Protein AF-A0A1Y1CM09-F1 (afdb_monomer)

Radius of gyration: 28.85 Å; Cα contacts (8 Å, |Δi|>4): 229; chains: 1; bounding box: 70×33×84 Å

Sequence (251 aa):
MTPLKYLYKRKSESIVLWILTIISVFLIFKSSDDPLLPLFEGGIFESIFYQFSYGNIIIQTITLGFLVSLIFYLIVVYIPAKRKEKDVNPYVKIQCESIIFTSYAIIDDIISKSDSGYDFKNLTNEQFKEICENVNPIEHISKFHNDIGKYFDHHLGYKIYNRWIRIEEEMNNLLKLLPHIDTGILKKIYNLKNCTFRILAKDLSQVEKFQNDNLNTWSEHLYEVYTLTKDLRDYSSLYFKTDLKNDPWNK

Foldseek 3Di:
DDLVVVVVVVVVVVVVLVVLLVVLVLLLQLLDPDDDDPVQPPDPSCVSSHHDPDDSVVSNVVSVVSVVVVVCCCVVPVVVLVVLLVVCVVVVLVLLLLLLVLLLVLLVVLQVQQPLPDALQDDDLVNLLSSQQRHFQQVAWDWDDPDVVDIDIGTSLLVSLVSVVVSLVSLVVVVVCVVNDDPQLVVLSVCLN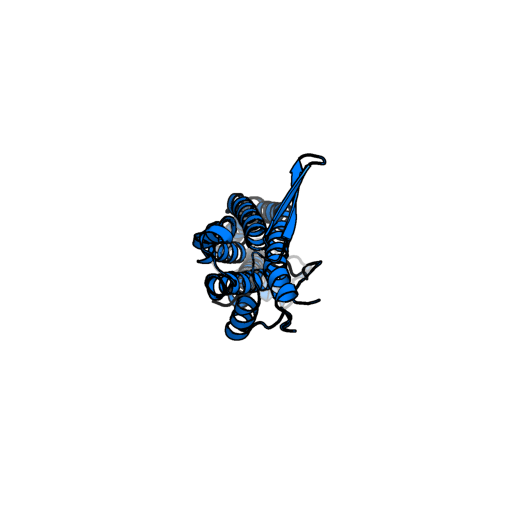PQPCVVCSVVSNVVVVVPDRTRNVCSVRSVSNSVSSVSSQVSSCVVVVHHNPPDSNPD

Mean predicted aligned error: 6.96 Å

Structure (mmCIF, N/CA/C/O backbone):
data_AF-A0A1Y1CM09-F1
#
_entry.id   AF-A0A1Y1CM09-F1
#
loop_
_atom_site.group_PDB
_atom_site.id
_atom_site.type_symbol
_atom_site.label_atom_id
_atom_site.label_alt_id
_atom_site.label_comp_id
_atom_site.label_asym_id
_atom_site.label_entity_id
_atom_site.label_seq_id
_atom_site.pdbx_PDB_ins_code
_atom_site.Cartn_x
_atom_site.Cartn_y
_atom_site.Cartn_z
_atom_site.occupancy
_atom_site.B_iso_or_equiv
_atom_site.auth_seq_id
_atom_site.auth_comp_id
_atom_site.auth_asym_id
_atom_site.auth_atom_id
_atom_site.pdbx_PDB_model_num
ATOM 1 N N . MET A 1 1 ? -6.794 -6.136 -14.309 1.00 47.22 1 MET A N 1
ATOM 2 C CA . MET A 1 1 ? -5.419 -6.302 -14.842 1.00 47.22 1 MET A CA 1
ATOM 3 C C . MET A 1 1 ? -4.539 -6.773 -13.693 1.00 47.22 1 MET A C 1
ATOM 5 O O . MET A 1 1 ? -4.515 -6.093 -12.678 1.00 47.22 1 MET A O 1
ATOM 9 N N . THR A 1 2 ? -3.940 -7.963 -13.786 1.00 45.78 2 THR A N 1
ATOM 10 C CA . THR A 1 2 ? -3.218 -8.596 -12.666 1.00 45.78 2 THR A CA 1
ATOM 11 C C . THR A 1 2 ? -1.844 -7.945 -12.425 1.00 45.78 2 THR A C 1
ATOM 13 O O . THR A 1 2 ? -1.228 -7.494 -13.395 1.00 45.78 2 THR A O 1
ATOM 16 N N . PRO A 1 3 ? -1.330 -7.923 -11.178 1.00 51.44 3 PRO A N 1
ATOM 17 C CA . PRO A 1 3 ? -0.032 -7.323 -10.824 1.00 51.44 3 PRO A CA 1
ATOM 18 C C . PRO A 1 3 ? 1.131 -7.815 -11.700 1.00 51.44 3 PRO A C 1
ATOM 20 O O . PRO A 1 3 ? 1.972 -7.034 -12.143 1.00 51.44 3 PRO A O 1
ATOM 23 N N . LEU A 1 4 ? 1.118 -9.108 -12.045 1.00 54.94 4 LEU A N 1
ATOM 24 C CA . LEU A 1 4 ? 2.112 -9.726 -12.924 1.00 54.94 4 LEU A CA 1
ATOM 25 C C . LEU A 1 4 ? 2.147 -9.125 -14.335 1.00 54.94 4 LEU A C 1
ATOM 27 O O . LEU A 1 4 ? 3.232 -8.965 -14.893 1.00 54.94 4 LEU A O 1
ATOM 31 N N . LYS A 1 5 ? 0.996 -8.759 -14.920 1.00 54.09 5 LYS A N 1
ATOM 32 C CA . LYS A 1 5 ? 0.954 -8.192 -16.281 1.00 54.09 5 LYS A CA 1
ATOM 33 C C . LYS A 1 5 ? 1.662 -6.838 -16.353 1.00 54.09 5 LYS A C 1
ATOM 35 O O . LYS A 1 5 ? 2.294 -6.541 -17.364 1.00 54.09 5 LYS A O 1
ATOM 40 N N . TYR A 1 6 ? 1.589 -6.038 -15.289 1.00 55.03 6 TYR A N 1
ATOM 41 C CA . TYR A 1 6 ? 2.260 -4.739 -15.231 1.00 55.03 6 TYR A CA 1
ATOM 42 C C . TYR A 1 6 ? 3.785 -4.893 -15.137 1.00 55.03 6 TYR A C 1
ATOM 44 O O . TYR A 1 6 ? 4.524 -4.288 -15.915 1.00 55.03 6 TYR A O 1
ATOM 52 N N . LEU A 1 7 ? 4.263 -5.784 -14.263 1.00 54.50 7 LEU A N 1
ATOM 53 C CA . LEU A 1 7 ? 5.696 -6.065 -14.128 1.00 54.50 7 LEU A CA 1
ATOM 54 C C . LEU A 1 7 ? 6.300 -6.699 -15.388 1.00 54.50 7 LEU A C 1
ATOM 56 O O . LEU A 1 7 ? 7.442 -6.399 -15.740 1.00 54.50 7 LEU A O 1
ATOM 60 N N . TYR A 1 8 ? 5.539 -7.544 -16.085 1.00 55.66 8 TYR A N 1
ATOM 61 C CA . TYR A 1 8 ? 5.973 -8.161 -17.337 1.00 55.66 8 TYR A CA 1
ATOM 62 C C . TYR A 1 8 ? 6.157 -7.123 -18.455 1.00 55.66 8 TYR A C 1
ATOM 64 O O . TYR A 1 8 ? 7.191 -7.122 -19.122 1.00 55.66 8 TYR A O 1
ATOM 72 N N . LYS A 1 9 ? 5.217 -6.175 -18.588 1.00 59.47 9 LYS A N 1
ATOM 73 C CA . LYS A 1 9 ? 5.296 -5.087 -19.576 1.00 59.47 9 LYS A CA 1
ATOM 74 C C . LYS A 1 9 ? 6.555 -4.222 -19.398 1.00 59.47 9 LYS A C 1
ATOM 76 O O . LYS A 1 9 ? 7.234 -3.906 -20.373 1.00 59.47 9 LYS A O 1
ATOM 81 N N . ARG A 1 10 ? 6.936 -3.920 -18.151 1.00 64.50 10 ARG A N 1
ATOM 82 C CA . ARG A 1 10 ? 8.160 -3.151 -17.849 1.00 64.50 10 ARG A CA 1
ATOM 83 C C . ARG A 1 10 ? 9.438 -3.894 -18.265 1.00 64.50 10 ARG A C 1
ATOM 85 O O . ARG A 1 10 ? 10.390 -3.269 -18.722 1.00 64.50 10 ARG A O 1
ATOM 92 N N . LYS A 1 11 ? 9.471 -5.228 -18.134 1.00 68.69 11 LYS A N 1
ATOM 93 C CA . LYS A 1 11 ? 10.622 -6.043 -18.568 1.00 68.69 11 LYS A CA 1
ATOM 94 C C . LYS A 1 11 ? 10.750 -6.107 -20.092 1.00 68.69 11 LYS A C 1
ATOM 96 O O . LYS A 1 11 ? 11.872 -6.049 -20.589 1.00 68.69 11 LYS A O 1
ATOM 101 N N . SER A 1 12 ? 9.640 -6.189 -20.831 1.00 75.69 12 SER A N 1
ATOM 102 C CA . SER A 1 12 ? 9.687 -6.254 -22.300 1.00 75.69 12 SER A CA 1
ATOM 103 C C . SER A 1 12 ? 10.245 -4.981 -22.941 1.00 75.69 12 SER A C 1
ATOM 105 O O . SER A 1 12 ? 11.012 -5.074 -23.893 1.00 75.69 12 SER A O 1
ATOM 107 N N . GLU A 1 13 ? 9.941 -3.800 -22.395 1.00 82.12 13 GLU A N 1
ATOM 108 C CA . GLU A 1 13 ? 10.419 -2.518 -22.943 1.00 82.12 13 GLU A CA 1
ATOM 109 C C . GLU A 1 13 ? 11.948 -2.389 -22.858 1.00 82.12 13 GLU A C 1
ATOM 111 O O . GLU A 1 13 ? 12.600 -1.977 -23.816 1.00 82.12 13 GLU A O 1
ATOM 116 N N . SER A 1 14 ? 12.546 -2.820 -21.742 1.00 81.12 14 SER A N 1
ATOM 117 C CA . SER A 1 14 ? 14.008 -2.829 -21.597 1.00 81.12 14 SER A CA 1
ATOM 118 C C . SER A 1 14 ? 14.684 -3.795 -22.573 1.00 81.12 14 SER A C 1
ATOM 120 O O . SER A 1 14 ? 15.734 -3.468 -23.116 1.00 81.12 14 SER A O 1
ATOM 122 N N . ILE A 1 15 ? 14.086 -4.965 -22.827 1.00 87.44 15 ILE A N 1
ATOM 123 C CA . ILE A 1 15 ? 14.627 -5.950 -23.779 1.00 87.44 15 ILE A CA 1
ATOM 124 C C . ILE A 1 15 ? 14.656 -5.368 -25.195 1.00 87.44 15 ILE A C 1
ATOM 126 O O . ILE A 1 15 ? 15.674 -5.473 -25.875 1.00 87.44 15 ILE A O 1
ATOM 130 N N . VAL A 1 16 ? 13.575 -4.706 -25.620 1.00 89.75 16 VAL A N 1
ATOM 131 C CA . VAL A 1 16 ? 13.504 -4.060 -26.940 1.00 89.75 16 VAL A CA 1
ATOM 132 C C . VAL A 1 16 ? 14.597 -2.999 -27.094 1.00 89.75 16 VAL A C 1
ATOM 134 O O . VAL A 1 16 ? 15.287 -2.988 -28.110 1.00 89.75 16 VAL A O 1
ATOM 137 N N . LEU A 1 17 ? 14.815 -2.157 -26.077 1.00 89.38 17 LEU A N 1
ATOM 138 C CA . LEU A 1 17 ? 15.880 -1.146 -26.106 1.00 89.38 17 LEU A CA 1
ATOM 139 C C . LEU A 1 17 ? 17.275 -1.771 -26.237 1.00 89.38 17 LEU A C 1
ATOM 141 O O . LEU A 1 17 ? 18.088 -1.285 -27.024 1.00 89.38 17 LEU A O 1
ATOM 145 N N . TRP A 1 18 ? 17.552 -2.863 -25.520 1.00 90.75 18 TRP A N 1
ATOM 146 C CA . TRP A 1 18 ? 18.830 -3.572 -25.633 1.00 90.75 18 TRP A CA 1
ATOM 147 C C . TRP A 1 18 ? 19.035 -4.188 -27.015 1.00 90.75 18 TRP A C 1
ATOM 149 O O . TRP A 1 18 ? 20.114 -4.042 -27.586 1.00 90.75 18 TRP A O 1
ATOM 159 N N . ILE A 1 19 ? 18.001 -4.811 -27.584 1.00 93.69 19 ILE A N 1
ATOM 160 C CA . ILE A 1 19 ? 18.052 -5.368 -28.941 1.00 93.69 19 ILE A CA 1
ATOM 161 C C . ILE A 1 19 ? 18.344 -4.261 -29.960 1.00 93.69 19 ILE A C 1
ATOM 163 O O . ILE A 1 19 ? 19.267 -4.397 -30.759 1.00 93.69 19 ILE A O 1
ATOM 167 N N . LEU A 1 20 ? 17.621 -3.139 -29.897 1.00 93.31 20 LEU A N 1
ATOM 168 C CA . LEU A 1 20 ? 17.847 -1.995 -30.787 1.00 93.31 20 LEU A CA 1
ATOM 169 C C . LEU A 1 20 ? 19.250 -1.402 -30.63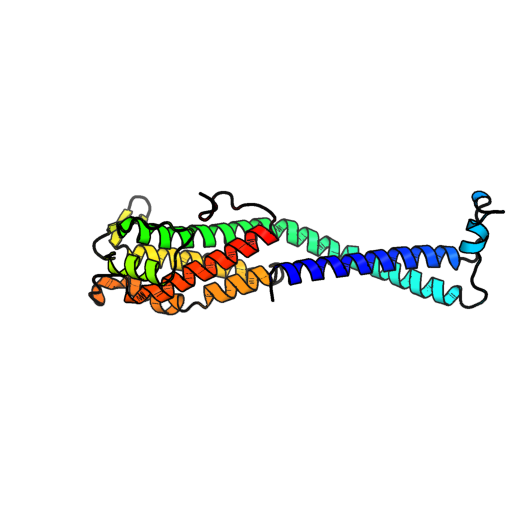1 1.00 93.31 20 LEU A C 1
ATOM 171 O O . LEU A 1 20 ? 19.860 -1.002 -31.621 1.00 93.31 20 LEU A O 1
ATOM 175 N N . THR A 1 21 ? 19.786 -1.384 -29.410 1.00 93.44 21 THR A N 1
ATOM 176 C CA . THR A 1 21 ? 21.152 -0.918 -29.138 1.00 93.44 21 THR A CA 1
ATOM 177 C C . THR A 1 21 ? 22.183 -1.833 -29.788 1.00 93.44 21 THR A C 1
ATOM 179 O O . THR A 1 21 ? 23.064 -1.344 -30.488 1.00 93.44 21 THR A O 1
ATOM 182 N N . ILE A 1 22 ? 22.046 -3.152 -29.620 1.00 94.75 22 ILE A N 1
ATOM 183 C CA . ILE A 1 22 ? 22.950 -4.139 -30.230 1.00 94.75 22 ILE A CA 1
ATOM 184 C C 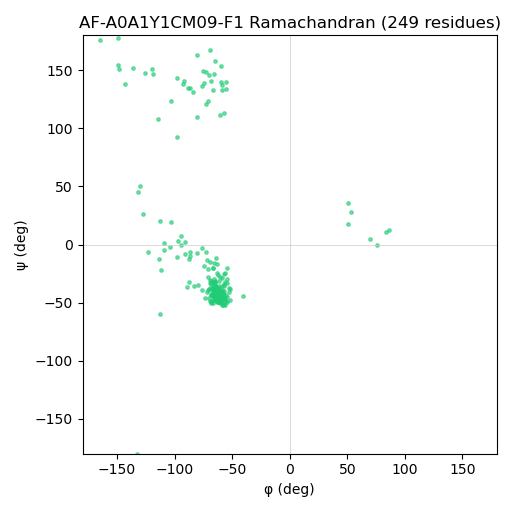. ILE A 1 22 ? 22.896 -4.039 -31.756 1.00 94.75 22 ILE A C 1
ATOM 186 O O . ILE A 1 22 ? 23.941 -3.982 -32.400 1.00 94.75 22 ILE A O 1
ATOM 190 N N . ILE A 1 23 ? 21.690 -3.952 -32.328 1.00 94.62 23 ILE A N 1
ATOM 191 C CA . ILE A 1 23 ? 21.495 -3.758 -33.770 1.00 94.62 23 ILE A CA 1
ATOM 192 C C . ILE A 1 23 ? 22.162 -2.460 -34.234 1.00 94.62 23 ILE A C 1
ATOM 194 O O . ILE A 1 23 ? 22.863 -2.471 -35.238 1.00 94.62 23 ILE A O 1
ATOM 198 N N . SER A 1 24 ? 21.990 -1.355 -33.506 1.00 92.94 24 SER A N 1
ATOM 199 C CA . SER A 1 24 ? 22.574 -0.063 -33.887 1.00 92.94 24 SER A CA 1
ATOM 200 C C . SER A 1 24 ? 24.099 -0.098 -33.860 1.00 92.94 24 SER A C 1
ATOM 202 O O . SER A 1 24 ? 24.727 0.348 -34.812 1.00 92.94 24 SER A O 1
ATOM 204 N N . VAL A 1 25 ? 24.698 -0.678 -32.816 1.00 92.62 25 VAL A N 1
ATOM 205 C CA . VAL A 1 25 ? 26.155 -0.849 -32.724 1.00 92.62 25 VAL A CA 1
ATOM 206 C C . VAL A 1 25 ? 26.667 -1.715 -33.874 1.00 92.62 25 VAL A C 1
ATOM 208 O O . VAL A 1 25 ? 27.623 -1.337 -34.545 1.00 92.62 25 VAL A O 1
ATOM 211 N N . PHE A 1 26 ? 26.007 -2.842 -34.150 1.00 91.12 26 PHE A N 1
ATOM 212 C CA . PHE A 1 26 ? 26.363 -3.714 -35.268 1.00 91.12 26 PHE A CA 1
ATOM 213 C C . PHE A 1 26 ? 26.281 -2.989 -36.619 1.00 91.12 26 PHE A C 1
ATOM 215 O O . PHE A 1 26 ? 27.200 -3.086 -37.430 1.00 91.12 26 PHE A O 1
ATOM 222 N N . LEU A 1 27 ? 25.202 -2.238 -36.850 1.00 90.75 27 LEU A N 1
ATOM 223 C CA . LEU A 1 27 ? 25.003 -1.488 -38.084 1.00 90.75 27 LEU A CA 1
ATOM 224 C C . LEU A 1 27 ? 26.051 -0.389 -38.271 1.00 90.75 27 LEU A C 1
ATOM 226 O O . LEU A 1 27 ? 26.493 -0.221 -39.398 1.00 90.75 27 LEU A O 1
ATOM 230 N N . ILE A 1 28 ? 26.497 0.288 -37.205 1.00 89.25 28 ILE A N 1
ATOM 231 C CA . ILE A 1 28 ? 27.592 1.274 -37.280 1.00 89.25 28 ILE A CA 1
ATOM 232 C C . ILE A 1 28 ? 28.874 0.628 -37.799 1.00 89.25 28 ILE A C 1
ATOM 234 O O . ILE A 1 28 ? 29.507 1.182 -38.693 1.00 89.25 28 ILE A O 1
ATOM 238 N N . PHE A 1 29 ? 29.246 -0.542 -37.271 1.00 86.06 29 PHE A N 1
ATOM 239 C CA . PHE A 1 29 ? 30.436 -1.254 -37.742 1.00 86.06 29 PHE A CA 1
ATOM 240 C C . PHE A 1 29 ? 30.282 -1.725 -39.188 1.00 86.06 29 PHE A C 1
ATOM 242 O O . PHE A 1 29 ? 31.210 -1.591 -39.975 1.00 86.06 29 PHE A O 1
ATOM 249 N N . LYS A 1 30 ? 29.103 -2.239 -39.552 1.00 86.69 30 LYS A N 1
ATOM 250 C CA . LYS A 1 30 ? 28.828 -2.723 -40.910 1.00 86.69 30 LYS A CA 1
ATOM 251 C C . LYS A 1 30 ? 28.751 -1.598 -41.948 1.00 86.69 30 LYS A C 1
ATOM 253 O O . LYS A 1 30 ? 29.040 -1.836 -43.113 1.00 86.69 30 LYS A O 1
ATOM 258 N N . SER A 1 31 ? 28.326 -0.398 -41.558 1.00 88.19 31 SER A N 1
ATOM 259 C CA . SER A 1 31 ? 28.196 0.751 -42.457 1.00 88.19 31 SER A CA 1
ATOM 260 C C . SER A 1 31 ? 29.391 1.704 -42.414 1.00 88.19 31 SER A C 1
ATOM 262 O O . SER A 1 31 ? 29.300 2.764 -43.025 1.00 88.19 31 SER A O 1
ATOM 264 N N . SER A 1 32 ? 30.452 1.405 -41.653 1.00 83.94 32 SER A N 1
ATOM 265 C CA . SER A 1 32 ? 31.631 2.277 -41.600 1.00 83.94 32 SER A CA 1
ATOM 266 C C . SER A 1 32 ? 32.453 2.139 -42.876 1.00 83.94 32 SER A C 1
ATOM 268 O O . SER A 1 32 ? 32.664 1.022 -43.349 1.00 83.94 32 SER A O 1
ATOM 270 N N . ASP A 1 33 ? 32.958 3.263 -43.386 1.00 79.12 33 ASP A N 1
ATOM 271 C CA . ASP A 1 33 ? 33.866 3.312 -44.538 1.00 79.12 33 ASP A CA 1
ATOM 272 C C . ASP A 1 33 ? 35.311 2.893 -44.176 1.00 79.12 33 ASP A C 1
ATOM 274 O O 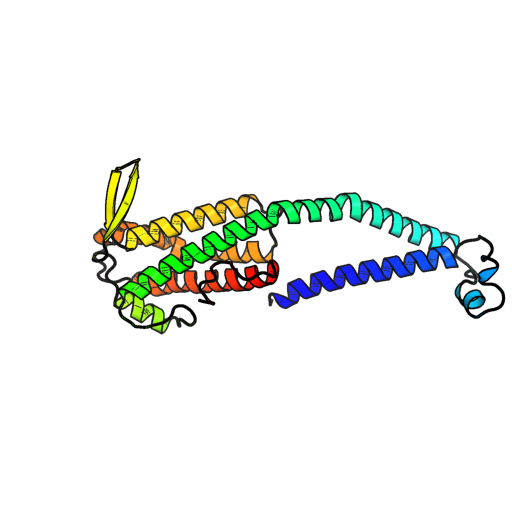. ASP A 1 33 ? 36.174 2.807 -45.051 1.00 79.12 33 ASP A O 1
ATOM 278 N N . ASP A 1 34 ? 35.579 2.611 -42.896 1.00 79.06 34 ASP A N 1
ATOM 279 C CA . ASP A 1 34 ? 36.894 2.191 -42.411 1.00 79.06 34 ASP A CA 1
ATOM 280 C C . ASP A 1 34 ? 37.275 0.784 -42.912 1.00 79.06 34 ASP A C 1
ATOM 282 O O . ASP A 1 34 ? 36.430 -0.121 -42.919 1.00 79.06 34 ASP A O 1
ATOM 286 N N . PRO A 1 35 ? 38.550 0.553 -43.288 1.00 74.62 35 PRO A N 1
ATOM 287 C CA . PRO A 1 35 ? 39.018 -0.776 -43.658 1.00 74.62 35 PRO A CA 1
ATOM 288 C C . PRO A 1 35 ? 38.845 -1.750 -42.486 1.00 74.62 35 PRO A C 1
ATOM 290 O O . PRO A 1 35 ? 39.099 -1.406 -41.327 1.00 74.62 35 PRO A O 1
ATOM 293 N N . LEU A 1 36 ? 38.421 -2.981 -42.795 1.00 72.06 36 LEU A N 1
ATOM 294 C CA . LEU A 1 36 ? 38.287 -4.044 -41.799 1.00 72.06 36 LEU A CA 1
ATOM 295 C C . LEU A 1 36 ? 39.624 -4.235 -41.074 1.00 72.06 36 LEU A C 1
ATOM 297 O O . LEU A 1 36 ? 40.691 -4.189 -41.686 1.00 72.06 36 LEU A O 1
ATOM 301 N N . LEU A 1 37 ? 39.578 -4.453 -39.756 1.00 76.38 37 LEU A N 1
ATOM 302 C CA . LEU A 1 37 ? 40.796 -4.795 -39.026 1.00 76.38 37 LEU A CA 1
ATOM 303 C C . LEU A 1 37 ? 41.376 -6.091 -39.628 1.00 76.38 37 LEU A C 1
ATOM 305 O O . LEU A 1 37 ? 40.604 -7.032 -39.823 1.00 76.38 37 LEU A O 1
ATOM 309 N N . PRO A 1 38 ? 42.705 -6.198 -39.832 1.00 76.38 38 PRO A N 1
ATOM 310 C CA . PRO A 1 38 ? 43.346 -7.362 -40.466 1.00 76.38 38 PRO A CA 1
ATOM 311 C C . PRO A 1 38 ? 43.017 -8.715 -39.810 1.00 76.38 38 PRO A C 1
ATOM 313 O O . PRO A 1 38 ? 43.145 -9.770 -40.416 1.00 76.38 38 PRO A O 1
ATOM 316 N N . LEU A 1 39 ? 42.563 -8.692 -38.553 1.00 73.81 39 LEU A N 1
ATOM 317 C CA . LEU A 1 39 ? 42.064 -9.848 -37.801 1.00 73.81 39 LEU A CA 1
ATOM 318 C C . LEU A 1 39 ? 40.767 -10.466 -38.359 1.00 73.81 39 LEU A C 1
ATOM 320 O O . LEU A 1 39 ? 40.427 -11.581 -37.966 1.00 73.81 39 LEU A O 1
ATOM 324 N N . PHE A 1 40 ? 40.036 -9.763 -39.226 1.00 73.50 40 PHE A N 1
ATOM 325 C CA . PHE A 1 40 ? 38.760 -10.212 -39.798 1.00 73.50 40 PHE A CA 1
ATOM 326 C C . PHE A 1 40 ? 38.840 -10.578 -41.286 1.00 73.50 40 PHE A C 1
ATOM 328 O O . PHE A 1 40 ? 37.822 -10.963 -41.861 1.00 73.50 40 PHE A O 1
ATOM 335 N N . GLU A 1 41 ? 40.021 -10.482 -41.899 1.00 73.69 41 GLU A N 1
ATOM 336 C CA . GLU A 1 41 ? 40.236 -10.811 -43.311 1.00 73.69 41 GLU A CA 1
ATOM 337 C C . GLU A 1 41 ? 40.268 -12.337 -43.536 1.00 73.69 41 GLU A C 1
ATOM 339 O O . GLU A 1 41 ? 40.884 -13.083 -42.772 1.00 73.69 41 GLU A O 1
ATOM 344 N N . GLY A 1 42 ? 39.602 -12.820 -44.593 1.00 72.94 42 GLY A N 1
ATOM 345 C CA . GLY A 1 42 ? 39.686 -14.206 -45.070 1.00 72.94 42 GLY A CA 1
ATOM 346 C C . GLY A 1 42 ? 38.742 -15.217 -44.405 1.00 72.94 42 GLY A C 1
ATOM 347 O O . GLY A 1 42 ? 38.917 -16.423 -44.589 1.00 72.94 42 GLY A O 1
ATOM 348 N N . GLY A 1 43 ? 37.742 -14.768 -43.635 1.00 78.56 43 GLY A N 1
ATOM 349 C CA . GLY A 1 43 ? 36.814 -15.642 -42.900 1.00 78.56 43 GLY A CA 1
ATOM 350 C C . GLY A 1 43 ? 35.330 -15.285 -43.050 1.00 78.56 43 GLY A C 1
ATOM 351 O O . GLY A 1 43 ? 34.959 -14.303 -43.682 1.00 78.56 43 GLY A O 1
ATOM 352 N N . ILE A 1 44 ? 34.448 -16.055 -42.395 1.00 74.88 44 ILE A N 1
ATOM 353 C CA . ILE A 1 44 ? 32.988 -15.800 -42.369 1.00 74.88 44 ILE A CA 1
ATOM 354 C C . ILE A 1 44 ? 32.618 -14.395 -41.858 1.00 74.88 44 ILE A C 1
ATOM 356 O O . ILE A 1 44 ? 31.559 -13.869 -42.195 1.00 74.88 44 ILE A O 1
ATOM 360 N N . PHE A 1 45 ? 33.496 -13.779 -41.063 1.00 73.88 45 PHE A N 1
ATOM 361 C CA . PHE A 1 45 ? 33.319 -12.427 -40.543 1.00 73.88 45 PHE A CA 1
ATOM 362 C C . PHE A 1 45 ? 33.435 -11.360 -41.633 1.00 73.88 45 PHE A C 1
ATOM 364 O O . PHE A 1 45 ? 32.681 -10.391 -41.591 1.00 73.88 45 PHE A O 1
ATOM 371 N N . GLU A 1 46 ? 34.275 -11.565 -42.647 1.00 76.69 46 GLU A N 1
ATOM 372 C CA . GLU A 1 46 ? 34.411 -10.648 -43.781 1.00 76.69 46 GLU A CA 1
ATOM 373 C C . GLU A 1 46 ? 33.070 -10.483 -44.512 1.00 76.69 46 GLU A C 1
ATOM 375 O O . GLU A 1 46 ? 32.610 -9.368 -44.743 1.00 76.69 46 GLU A O 1
ATOM 380 N N . SER A 1 47 ? 32.358 -11.590 -44.756 1.00 75.56 47 SER A N 1
ATOM 381 C CA . SER A 1 47 ? 31.031 -11.556 -45.385 1.00 75.56 47 SER A CA 1
ATOM 382 C C . SER A 1 47 ? 29.966 -10.871 -44.518 1.00 75.56 47 SER A C 1
ATOM 384 O O . SER A 1 47 ? 29.036 -10.268 -45.054 1.00 75.56 47 SER A O 1
ATOM 386 N N . ILE A 1 48 ? 30.064 -10.972 -43.189 1.00 76.75 48 ILE A N 1
ATOM 387 C CA . ILE A 1 48 ? 29.093 -10.377 -42.257 1.00 76.75 48 ILE A CA 1
ATOM 388 C C . ILE A 1 48 ? 29.309 -8.863 -42.141 1.00 76.75 48 ILE A C 1
ATOM 390 O O . ILE A 1 48 ? 28.327 -8.112 -42.106 1.00 76.75 48 ILE A O 1
ATOM 394 N N . PHE A 1 49 ? 30.566 -8.413 -42.126 1.00 76.56 49 PHE A N 1
ATOM 395 C CA . PHE A 1 49 ? 30.949 -7.007 -41.971 1.00 76.56 49 PHE A CA 1
ATOM 396 C C . PHE A 1 49 ? 31.175 -6.264 -43.288 1.00 76.56 49 PHE A C 1
ATOM 398 O O . PHE A 1 49 ? 31.413 -5.061 -43.260 1.00 76.56 49 PHE A O 1
ATOM 405 N N . TYR A 1 50 ? 31.023 -6.933 -44.433 1.00 77.50 50 TYR A N 1
ATOM 406 C CA . TYR A 1 50 ? 31.045 -6.260 -45.726 1.00 77.50 50 TYR A CA 1
ATOM 407 C C . TYR A 1 50 ? 29.999 -5.137 -45.775 1.00 77.50 50 TYR A C 1
ATOM 409 O O . TYR A 1 50 ? 28.841 -5.334 -45.369 1.00 77.50 50 TYR A O 1
ATOM 417 N N . GLN A 1 51 ? 30.420 -3.972 -46.265 1.00 79.00 51 GLN A N 1
ATOM 418 C CA . GLN A 1 51 ? 29.597 -2.769 -46.354 1.00 79.00 51 GLN A CA 1
ATOM 419 C C . GLN A 1 51 ? 28.358 -2.995 -47.222 1.00 79.00 51 GLN A C 1
ATOM 421 O O . GLN A 1 51 ? 28.342 -3.834 -48.128 1.00 79.00 51 GLN A O 1
ATOM 426 N N . PHE A 1 52 ? 27.293 -2.235 -46.966 1.00 81.62 52 PHE A N 1
ATOM 427 C CA . PHE A 1 52 ? 26.145 -2.266 -47.865 1.00 81.62 52 PHE A CA 1
ATOM 428 C C . PHE A 1 52 ? 26.506 -1.596 -49.191 1.00 81.62 52 PHE A C 1
ATOM 430 O O . PHE A 1 52 ? 27.232 -0.604 -49.224 1.00 81.62 52 PHE A O 1
ATOM 437 N N . SER A 1 53 ? 25.950 -2.105 -50.291 1.00 80.44 53 SER A N 1
ATOM 438 C CA . SER A 1 53 ? 26.187 -1.545 -51.627 1.00 80.44 53 SER A CA 1
ATOM 439 C C . SER A 1 53 ? 25.667 -0.109 -51.775 1.00 80.44 53 SER A C 1
ATOM 441 O O . SER A 1 53 ? 26.162 0.634 -52.615 1.00 80.44 53 SER A O 1
ATOM 443 N N . TYR A 1 54 ? 24.677 0.286 -50.963 1.00 80.88 54 TYR A N 1
ATOM 444 C CA . TYR A 1 54 ? 24.079 1.620 -50.958 1.00 80.88 54 TYR A CA 1
ATOM 445 C C . TYR A 1 54 ? 23.614 2.007 -49.547 1.00 80.88 54 TYR A C 1
ATOM 447 O O . TYR A 1 54 ? 23.194 1.153 -48.768 1.00 80.88 54 TYR A O 1
ATOM 455 N N . GLY A 1 55 ? 23.616 3.309 -49.241 1.00 83.06 55 GLY A N 1
ATOM 456 C CA . GLY A 1 55 ? 22.940 3.855 -48.056 1.00 83.06 55 GLY A CA 1
ATOM 457 C C . GLY A 1 55 ? 23.716 3.792 -46.735 1.00 83.06 55 GLY A C 1
ATOM 458 O O . GLY A 1 55 ? 23.124 4.091 -45.699 1.00 83.06 55 GLY A O 1
ATOM 459 N N . ASN A 1 56 ? 25.015 3.470 -46.753 1.00 87.81 56 ASN A N 1
ATOM 460 C CA . ASN A 1 56 ? 25.860 3.397 -45.550 1.00 87.81 56 ASN A CA 1
ATOM 461 C C . ASN A 1 56 ? 25.770 4.668 -44.689 1.00 87.81 56 ASN A C 1
ATOM 463 O O . ASN A 1 56 ? 25.465 4.574 -43.504 1.00 87.81 56 ASN A O 1
ATOM 467 N N . ILE A 1 57 ? 25.887 5.854 -45.302 1.00 89.69 57 ILE A N 1
ATOM 468 C CA . ILE A 1 57 ? 25.789 7.153 -44.608 1.00 89.69 57 ILE A CA 1
ATOM 469 C C . ILE A 1 57 ? 24.447 7.314 -43.877 1.00 89.69 57 ILE A C 1
ATOM 471 O O . ILE A 1 57 ? 24.403 7.802 -42.747 1.00 89.69 57 ILE A O 1
ATOM 475 N N . ILE A 1 58 ? 23.338 6.899 -44.501 1.00 91.12 58 ILE A N 1
ATOM 476 C CA . ILE A 1 58 ? 21.996 7.024 -43.913 1.00 91.12 58 ILE A CA 1
ATOM 477 C C . ILE A 1 58 ? 21.876 6.099 -42.698 1.00 91.12 58 ILE A C 1
ATOM 479 O O . ILE A 1 58 ? 21.452 6.537 -41.628 1.00 91.12 58 ILE A O 1
ATOM 483 N N . ILE A 1 59 ? 22.284 4.835 -42.850 1.00 90.44 59 ILE A N 1
ATOM 484 C CA . ILE A 1 59 ? 22.267 3.836 -41.774 1.00 90.44 59 ILE A CA 1
ATOM 485 C C . ILE A 1 59 ? 23.141 4.307 -40.606 1.00 90.44 59 ILE A C 1
ATOM 487 O O . ILE A 1 59 ? 22.685 4.324 -39.460 1.00 90.44 59 ILE A O 1
ATOM 491 N N . GLN A 1 60 ? 24.362 4.755 -40.892 1.00 89.38 60 GLN A N 1
ATOM 492 C CA . GLN A 1 60 ? 25.300 5.261 -39.895 1.00 89.38 60 GLN A CA 1
ATOM 493 C C . GLN A 1 60 ? 24.742 6.484 -39.154 1.00 89.38 60 GLN A C 1
ATOM 495 O O . GLN A 1 60 ? 24.794 6.548 -37.929 1.00 89.38 60 GLN A O 1
ATOM 500 N N . THR A 1 61 ? 24.141 7.434 -39.874 1.00 92.31 61 THR A N 1
ATOM 501 C CA . THR A 1 61 ? 23.554 8.641 -39.270 1.00 92.31 61 THR A CA 1
ATOM 502 C C . THR A 1 61 ? 22.390 8.298 -38.337 1.00 92.31 61 THR A C 1
ATOM 504 O O . THR A 1 61 ? 22.321 8.813 -37.221 1.00 92.31 61 THR A O 1
ATOM 507 N N . ILE A 1 62 ? 21.481 7.409 -38.757 1.00 94.44 62 ILE A N 1
ATOM 508 C CA . ILE A 1 62 ? 20.317 7.007 -37.948 1.00 94.44 62 ILE A CA 1
ATOM 509 C C . ILE A 1 62 ? 20.762 6.275 -36.680 1.00 94.44 62 ILE A C 1
ATOM 511 O O . ILE A 1 62 ? 20.294 6.582 -35.584 1.00 94.44 62 ILE A O 1
ATOM 515 N N . THR A 1 63 ? 21.666 5.310 -36.823 1.00 94.19 63 THR A N 1
ATOM 516 C CA . THR A 1 63 ? 22.169 4.495 -35.709 1.00 94.19 63 THR A CA 1
ATOM 517 C C . THR A 1 63 ? 22.967 5.332 -34.712 1.00 94.19 63 THR A C 1
ATOM 519 O O . THR A 1 63 ? 22.749 5.210 -33.505 1.00 94.19 63 THR A O 1
ATOM 522 N N . LEU A 1 64 ? 23.813 6.250 -35.190 1.00 93.25 64 LEU A N 1
ATOM 523 C CA . LEU A 1 64 ? 24.521 7.201 -34.336 1.00 93.25 64 LEU A CA 1
ATOM 524 C C . LEU A 1 64 ? 23.542 8.133 -33.610 1.00 93.25 64 LEU A C 1
ATOM 526 O O . LEU A 1 64 ? 23.652 8.313 -32.398 1.00 93.25 64 LEU A O 1
ATOM 530 N N . GLY A 1 65 ? 22.542 8.669 -34.317 1.00 95.62 65 GLY A N 1
ATOM 531 C CA . GLY A 1 65 ? 21.478 9.483 -33.726 1.00 95.62 65 GLY A CA 1
ATOM 532 C C . GLY A 1 65 ? 20.700 8.741 -32.634 1.00 95.62 65 GLY A C 1
ATOM 533 O O . GLY A 1 65 ? 20.444 9.300 -31.563 1.00 95.62 65 GLY A O 1
ATOM 534 N N . PHE A 1 66 ? 20.376 7.464 -32.861 1.00 95.38 66 PHE A N 1
ATOM 535 C CA . PHE A 1 66 ? 19.754 6.597 -31.858 1.00 95.38 66 PHE A CA 1
ATOM 536 C C . PHE A 1 66 ? 20.651 6.417 -30.627 1.00 95.38 66 PHE A C 1
ATOM 538 O O . PHE A 1 66 ? 20.177 6.607 -29.507 1.00 95.38 66 PHE A O 1
ATOM 545 N N . LEU A 1 67 ? 21.941 6.107 -30.807 1.00 94.50 67 LEU A N 1
ATOM 546 C CA . LEU A 1 67 ? 22.872 5.927 -29.688 1.00 94.50 67 LEU A CA 1
ATOM 547 C C . LEU A 1 67 ? 23.046 7.207 -28.872 1.00 94.50 67 LEU A C 1
ATOM 549 O O . LEU A 1 67 ? 22.987 7.160 -27.644 1.00 94.50 67 LEU A O 1
ATOM 553 N N . VAL A 1 68 ? 23.204 8.355 -29.533 1.00 96.19 68 VAL A N 1
ATOM 554 C CA . VAL A 1 68 ? 23.283 9.655 -28.856 1.00 96.19 68 VAL A CA 1
ATOM 555 C C . VAL A 1 68 ? 21.999 9.914 -28.060 1.00 96.19 68 VAL A C 1
ATOM 557 O O . VAL A 1 68 ? 22.067 10.246 -26.876 1.00 96.19 68 VAL A O 1
ATOM 560 N N . SER A 1 69 ? 20.827 9.674 -28.658 1.00 95.56 69 SER A N 1
ATOM 561 C CA . SER A 1 69 ? 19.528 9.820 -27.980 1.00 95.56 69 SER A CA 1
ATOM 562 C C . SER A 1 69 ? 19.399 8.895 -26.768 1.00 95.56 69 SER A C 1
ATOM 564 O O . SER A 1 69 ? 18.904 9.308 -25.719 1.00 95.56 69 SER A O 1
ATOM 566 N N . LEU A 1 70 ? 19.878 7.653 -26.883 1.00 92.88 70 LEU A N 1
ATOM 567 C CA . LEU A 1 70 ? 19.890 6.682 -25.794 1.00 92.88 70 LEU A CA 1
ATOM 568 C C . LEU A 1 70 ? 20.806 7.130 -24.650 1.00 92.88 70 LEU A C 1
ATOM 570 O O . LEU A 1 70 ? 20.406 7.049 -23.491 1.00 92.88 70 LEU A O 1
ATOM 574 N N . ILE A 1 71 ? 22.005 7.634 -24.951 1.00 92.69 71 ILE A N 1
ATOM 575 C CA . ILE A 1 71 ? 22.933 8.164 -23.941 1.00 92.69 71 ILE A CA 1
ATOM 576 C C . ILE A 1 71 ? 22.283 9.331 -23.192 1.00 92.69 71 ILE A C 1
ATOM 578 O O . ILE A 1 71 ? 22.280 9.344 -21.958 1.00 92.69 71 ILE A O 1
ATOM 582 N N . PHE A 1 72 ? 21.668 10.273 -23.912 1.00 95.50 72 PHE A N 1
ATOM 583 C CA . PHE A 1 72 ? 20.940 11.377 -23.287 1.00 95.50 72 PHE A CA 1
ATOM 584 C C . PHE A 1 72 ? 19.770 10.887 -22.437 1.00 95.50 72 PHE A C 1
ATOM 586 O O . PHE A 1 72 ? 19.619 11.335 -21.302 1.00 95.50 72 PHE A O 1
ATOM 593 N N . TYR A 1 73 ? 18.982 9.927 -22.923 1.00 93.19 73 TYR A N 1
ATOM 594 C CA . TYR A 1 73 ? 17.921 9.306 -22.132 1.00 93.19 73 TYR A CA 1
ATOM 595 C C . TYR A 1 73 ? 18.470 8.680 -20.842 1.00 93.19 73 TYR A C 1
ATOM 597 O O . TYR A 1 73 ? 17.911 8.887 -19.761 1.00 93.19 73 TYR A O 1
ATOM 605 N N . LEU A 1 74 ? 19.587 7.953 -20.923 1.00 90.25 74 LEU A N 1
ATOM 606 C CA . LEU A 1 74 ? 20.195 7.312 -19.763 1.00 90.25 74 LEU A CA 1
ATOM 607 C C . LEU A 1 74 ? 20.646 8.338 -18.717 1.00 90.25 74 LEU A C 1
ATOM 609 O O . LEU A 1 74 ? 20.353 8.171 -17.532 1.00 90.25 74 LEU A O 1
ATOM 613 N N . ILE A 1 75 ? 21.315 9.407 -19.150 1.00 93.50 75 ILE A N 1
ATOM 614 C CA . ILE A 1 75 ? 21.872 10.440 -18.267 1.00 93.50 75 ILE A CA 1
ATOM 615 C C . ILE A 1 75 ? 20.780 11.341 -17.684 1.00 93.50 75 ILE A C 1
ATOM 617 O O . ILE A 1 75 ? 20.795 11.625 -16.488 1.00 93.50 75 ILE A O 1
ATOM 621 N N . VAL A 1 76 ? 19.841 11.797 -18.513 1.00 94.88 76 VAL A N 1
ATOM 622 C CA . VAL A 1 76 ? 18.865 12.834 -18.144 1.00 94.88 76 VAL A CA 1
ATOM 623 C C . VAL A 1 76 ? 17.619 12.240 -17.492 1.00 94.88 76 VAL A C 1
ATOM 625 O O . VAL A 1 76 ? 17.029 12.863 -16.611 1.00 94.88 76 VAL A O 1
ATOM 628 N N . VAL A 1 77 ? 17.216 11.032 -17.890 1.00 90.56 77 VAL A N 1
ATOM 629 C CA . VAL A 1 77 ? 15.951 10.429 -17.450 1.00 90.56 77 VAL A CA 1
ATOM 630 C C . VAL A 1 77 ? 16.201 9.217 -16.562 1.00 90.56 77 VAL A C 1
ATOM 632 O O . VAL A 1 77 ? 15.791 9.212 -15.401 1.00 90.56 77 VAL A O 1
ATOM 635 N N . TYR A 1 78 ? 16.888 8.193 -17.071 1.00 89.44 78 TYR A N 1
ATOM 636 C CA . TYR A 1 78 ? 16.967 6.894 -16.397 1.00 89.44 78 TYR A CA 1
ATOM 637 C C . TYR A 1 78 ? 17.769 6.936 -15.091 1.00 89.44 78 TYR A C 1
ATOM 639 O O . TYR A 1 78 ? 17.277 6.479 -14.059 1.00 89.44 78 TYR A O 1
ATOM 647 N N . ILE A 1 79 ? 18.988 7.488 -15.103 1.00 88.56 79 ILE A N 1
ATOM 648 C CA . ILE A 1 79 ? 19.845 7.562 -13.910 1.00 88.56 79 ILE A CA 1
ATOM 649 C C . ILE A 1 79 ? 19.185 8.411 -12.811 1.00 88.56 79 ILE A C 1
ATOM 651 O O . ILE A 1 79 ? 19.083 7.919 -11.682 1.00 88.56 79 ILE A O 1
ATOM 655 N N . PRO A 1 80 ? 18.683 9.635 -13.083 1.00 88.50 80 PRO A N 1
ATOM 656 C CA . PRO A 1 80 ? 17.969 10.418 -12.080 1.00 88.50 80 PRO A CA 1
ATOM 657 C C . PRO A 1 80 ? 16.716 9.713 -11.564 1.00 88.50 80 PRO A C 1
ATOM 659 O O . PRO A 1 80 ? 16.485 9.716 -10.357 1.00 88.50 80 PRO A O 1
ATOM 662 N N . ALA A 1 81 ? 15.938 9.058 -12.434 1.00 87.81 81 ALA A N 1
ATOM 663 C CA . ALA A 1 81 ? 14.778 8.277 -12.012 1.00 87.81 81 ALA A CA 1
ATOM 664 C C . ALA A 1 81 ? 15.176 7.121 -11.082 1.00 87.81 81 ALA A C 1
ATOM 666 O O . ALA A 1 81 ? 14.534 6.918 -10.057 1.00 87.81 81 ALA A O 1
ATOM 667 N N . LYS A 1 82 ? 16.268 6.406 -11.382 1.00 87.75 82 LYS A N 1
ATOM 668 C CA . LYS A 1 82 ? 16.779 5.314 -10.541 1.00 87.75 82 LYS A CA 1
ATOM 669 C C . LYS A 1 82 ? 17.316 5.788 -9.197 1.00 87.75 82 LYS A C 1
ATOM 671 O O . LYS A 1 82 ? 17.109 5.108 -8.197 1.00 87.75 82 LYS A O 1
ATOM 676 N N . ARG A 1 83 ? 17.983 6.944 -9.160 1.00 88.69 83 ARG A N 1
ATOM 677 C CA . ARG A 1 83 ? 18.415 7.574 -7.903 1.00 88.69 83 ARG A CA 1
ATOM 678 C C . ARG A 1 83 ? 17.207 7.956 -7.050 1.00 88.69 83 ARG A C 1
ATOM 680 O O . ARG A 1 83 ? 17.120 7.514 -5.914 1.00 88.69 83 ARG A O 1
ATOM 687 N N . LYS A 1 84 ? 16.219 8.641 -7.636 1.00 87.50 84 LYS A N 1
ATOM 688 C CA . LYS A 1 84 ? 14.961 8.978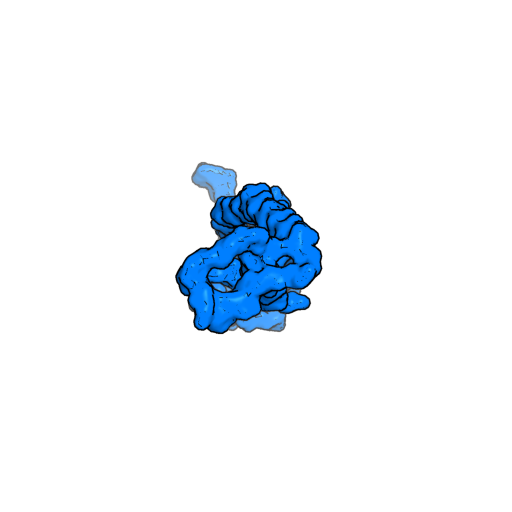 -6.950 1.00 87.50 84 LYS A CA 1
ATOM 689 C C . LYS A 1 84 ? 14.229 7.737 -6.439 1.00 87.50 84 LYS A C 1
ATOM 691 O O . LYS A 1 84 ? 13.799 7.729 -5.297 1.00 87.50 84 LYS A O 1
ATOM 696 N N . GLU A 1 85 ? 14.130 6.680 -7.247 1.00 87.81 85 GLU A N 1
ATOM 697 C CA . GLU A 1 85 ? 13.543 5.395 -6.839 1.00 87.81 85 GLU A CA 1
ATOM 698 C C . GLU A 1 85 ? 14.295 4.815 -5.628 1.00 87.81 85 GLU A C 1
ATOM 700 O O . GLU A 1 85 ? 13.668 4.397 -4.663 1.00 87.81 85 GLU A O 1
ATOM 705 N N . LYS A 1 86 ? 15.634 4.854 -5.621 1.00 89.62 86 LYS A N 1
ATOM 706 C CA . LYS A 1 86 ? 16.452 4.381 -4.493 1.00 89.62 86 LYS A CA 1
ATOM 707 C C . LYS A 1 86 ? 16.246 5.198 -3.212 1.00 89.62 86 LYS A C 1
ATOM 709 O O . LYS A 1 86 ? 16.252 4.610 -2.135 1.00 89.62 86 LYS A O 1
ATOM 714 N N . ASP A 1 87 ? 16.060 6.509 -3.328 1.00 91.44 87 ASP A N 1
ATOM 715 C CA . ASP A 1 87 ? 15.930 7.405 -2.175 1.00 91.44 87 ASP A CA 1
ATOM 716 C C . ASP A 1 87 ? 14.495 7.423 -1.617 1.00 91.44 87 ASP A C 1
ATOM 718 O O . ASP A 1 87 ? 14.288 7.480 -0.405 1.00 91.44 87 ASP A O 1
ATOM 722 N N . VAL A 1 88 ? 13.489 7.324 -2.492 1.00 92.88 88 VAL A N 1
ATOM 723 C CA . VAL A 1 88 ? 12.064 7.423 -2.136 1.00 92.88 88 VAL A CA 1
ATOM 724 C C . VAL A 1 88 ? 11.463 6.065 -1.768 1.00 92.88 88 VAL A C 1
ATOM 726 O O . VAL A 1 88 ? 10.658 5.991 -0.839 1.00 92.88 88 VAL A O 1
ATOM 729 N N . ASN A 1 89 ? 11.856 4.971 -2.431 1.00 92.44 89 ASN A N 1
ATOM 730 C CA . ASN A 1 89 ? 11.260 3.654 -2.181 1.00 92.44 89 ASN A CA 1
ATOM 731 C C . ASN A 1 89 ? 11.385 3.165 -0.734 1.00 92.44 89 ASN A C 1
ATOM 733 O O . ASN A 1 89 ? 10.410 2.591 -0.254 1.00 92.44 89 ASN A O 1
ATOM 737 N N . PRO A 1 90 ? 12.505 3.367 -0.010 1.00 93.38 90 PRO A N 1
ATOM 738 C CA . PRO A 1 90 ? 12.582 2.994 1.399 1.00 93.38 90 PRO A CA 1
ATOM 739 C C . PRO A 1 90 ? 11.514 3.698 2.236 1.00 93.38 90 PRO A C 1
ATOM 741 O O . PRO A 1 90 ? 10.848 3.059 3.046 1.00 93.38 90 PRO A O 1
ATOM 744 N N . TYR A 1 91 ? 11.293 4.991 1.990 1.00 94.38 91 TYR A N 1
ATOM 745 C CA . TYR A 1 91 ? 10.245 5.747 2.667 1.00 94.38 91 TYR A CA 1
ATOM 746 C C . TYR A 1 91 ? 8.850 5.238 2.288 1.00 94.38 91 TYR A C 1
ATOM 748 O O . TYR A 1 91 ? 8.040 4.967 3.171 1.00 94.38 91 TYR A O 1
ATOM 756 N N . VAL A 1 92 ? 8.581 5.032 0.992 1.00 95.25 92 VAL A N 1
ATOM 757 C CA . VAL A 1 92 ? 7.291 4.494 0.521 1.00 95.25 92 VAL A CA 1
ATOM 758 C C . VAL A 1 92 ? 7.014 3.123 1.133 1.00 95.25 92 VAL A C 1
ATOM 760 O O . VAL A 1 92 ? 5.899 2.871 1.582 1.00 95.25 92 VAL A O 1
ATOM 763 N N . LYS A 1 93 ? 8.032 2.259 1.202 1.00 94.56 93 LYS A N 1
ATOM 764 C CA . LYS A 1 93 ? 7.942 0.938 1.823 1.00 94.56 93 LYS A CA 1
ATOM 765 C C . LYS A 1 93 ? 7.569 1.043 3.300 1.00 94.56 93 LYS A C 1
ATOM 767 O O . LYS A 1 93 ? 6.618 0.390 3.713 1.00 94.56 93 LYS A O 1
ATOM 772 N N . ILE A 1 94 ? 8.271 1.878 4.068 1.00 94.69 94 ILE A N 1
ATOM 773 C CA . ILE A 1 94 ? 7.999 2.076 5.501 1.00 94.69 94 ILE A CA 1
ATOM 774 C C . ILE A 1 94 ? 6.565 2.570 5.722 1.00 94.69 94 ILE A C 1
ATOM 776 O O . ILE A 1 94 ? 5.875 2.071 6.605 1.00 94.69 94 ILE A O 1
ATOM 780 N N . GLN A 1 95 ? 6.092 3.516 4.907 1.00 95.75 95 GLN A N 1
ATOM 781 C CA . GLN A 1 95 ? 4.715 4.007 5.002 1.00 95.75 95 GLN A CA 1
ATOM 782 C C . GLN A 1 95 ? 3.695 2.914 4.651 1.00 95.75 95 GLN A C 1
ATOM 784 O O . GLN A 1 95 ? 2.717 2.745 5.369 1.00 95.75 95 GLN A O 1
ATOM 789 N N . CYS A 1 96 ? 3.936 2.120 3.600 1.00 96.25 96 CYS A N 1
ATOM 790 C CA . CYS A 1 96 ? 3.072 0.982 3.271 1.00 96.25 96 CYS A CA 1
ATOM 791 C C . CYS A 1 96 ? 3.035 -0.041 4.416 1.00 96.25 96 CYS A C 1
ATOM 793 O O . CYS A 1 96 ? 1.959 -0.491 4.791 1.00 96.25 96 CYS A O 1
ATOM 795 N N . GLU A 1 97 ? 4.188 -0.383 4.995 1.00 95.75 97 GLU A N 1
ATOM 796 C CA . GLU A 1 97 ? 4.282 -1.277 6.155 1.00 95.75 97 GLU A CA 1
ATOM 797 C C . GLU A 1 97 ? 3.516 -0.734 7.365 1.00 95.75 97 GLU A C 1
ATOM 799 O O . GLU A 1 97 ? 2.817 -1.497 8.029 1.00 95.75 97 GLU A O 1
ATOM 804 N N . SER A 1 98 ? 3.605 0.572 7.628 1.00 96.38 98 SER A N 1
ATOM 805 C CA . SER A 1 98 ? 2.887 1.219 8.730 1.00 96.38 98 SER A CA 1
ATOM 806 C C . SER A 1 98 ? 1.370 1.181 8.525 1.00 96.38 98 SER A C 1
ATOM 808 O O . SER A 1 98 ? 0.647 0.789 9.445 1.00 96.38 98 SER A O 1
ATOM 810 N N . ILE A 1 99 ? 0.895 1.454 7.303 1.00 97.88 99 ILE A N 1
ATOM 811 C CA . ILE A 1 99 ? -0.524 1.357 6.936 1.00 97.88 99 ILE A CA 1
ATOM 812 C C . ILE A 1 99 ? -1.016 -0.078 7.122 1.00 97.88 99 ILE A C 1
ATOM 814 O O . ILE A 1 99 ? -2.046 -0.303 7.761 1.00 97.88 99 ILE A O 1
ATOM 818 N N . ILE A 1 100 ? -0.270 -1.054 6.595 1.00 97.44 100 ILE A N 1
ATOM 819 C CA . ILE A 1 100 ? -0.619 -2.477 6.663 1.00 97.44 100 ILE A CA 1
ATOM 820 C C . ILE A 1 100 ? -0.682 -2.944 8.116 1.00 97.44 100 ILE A C 1
ATOM 822 O O . ILE A 1 100 ? -1.664 -3.562 8.521 1.00 97.44 100 ILE A O 1
ATOM 826 N N . PHE A 1 101 ? 0.334 -2.621 8.916 1.00 96.56 101 PHE A N 1
ATOM 827 C CA . PHE A 1 101 ? 0.404 -3.034 10.313 1.00 96.56 101 PHE A CA 1
ATOM 828 C C . PHE A 1 101 ? -0.672 -2.363 11.173 1.00 96.56 101 PHE A C 1
ATOM 830 O O . PHE A 1 101 ? -1.301 -3.018 12.000 1.00 96.56 101 PHE A O 1
ATOM 837 N N . THR A 1 102 ? -0.919 -1.068 10.969 1.00 97.31 102 THR A N 1
ATOM 838 C CA . THR A 1 102 ? -1.949 -0.334 11.716 1.00 97.31 102 THR A CA 1
ATOM 839 C C . THR A 1 102 ? -3.348 -0.842 11.367 1.00 97.31 102 THR A C 1
ATOM 841 O O . THR A 1 102 ? -4.178 -0.998 12.262 1.00 97.31 102 THR A O 1
ATOM 844 N N . SER A 1 103 ? -3.593 -1.165 10.093 1.00 97.50 103 SER A N 1
ATOM 845 C CA . SER A 1 103 ? -4.854 -1.764 9.637 1.00 97.50 103 SER A CA 1
ATOM 846 C C . SER A 1 103 ? -5.035 -3.175 10.194 1.00 97.50 103 SER A C 1
ATOM 848 O O . SER A 1 103 ? -6.103 -3.492 10.705 1.00 97.50 103 SER A O 1
ATOM 850 N N . TYR A 1 104 ? -3.982 -4.000 10.184 1.00 96.56 104 TYR A N 1
ATOM 851 C CA . TYR A 1 104 ? -3.989 -5.298 10.861 1.00 96.56 104 TYR A CA 1
ATOM 852 C C . TYR A 1 104 ? -4.358 -5.155 12.336 1.00 96.56 104 TYR A C 1
ATOM 854 O O . TYR A 1 104 ? -5.272 -5.827 12.790 1.00 96.56 104 TYR A O 1
ATOM 862 N N . ALA A 1 105 ? -3.714 -4.237 13.061 1.00 97.00 105 ALA A N 1
ATOM 863 C CA . ALA A 1 105 ? -3.973 -4.050 14.481 1.00 97.00 105 ALA A CA 1
ATOM 864 C C . ALA A 1 105 ? -5.444 -3.705 14.765 1.00 97.00 105 ALA A C 1
ATOM 866 O O . ALA A 1 105 ? -5.973 -4.126 15.788 1.00 97.00 105 ALA A O 1
ATOM 867 N N . ILE A 1 106 ? -6.115 -2.933 13.894 1.00 97.94 106 ILE A N 1
ATOM 868 C CA . ILE A 1 106 ? -7.561 -2.665 14.014 1.00 97.94 106 ILE A CA 1
ATOM 869 C C . ILE A 1 106 ? -8.348 -3.975 14.007 1.00 97.94 106 ILE A C 1
ATOM 871 O O . ILE A 1 106 ? -9.150 -4.203 14.905 1.00 97.94 106 ILE A O 1
ATOM 875 N N . ILE A 1 107 ? -8.111 -4.822 13.009 1.00 97.94 107 ILE A N 1
ATOM 876 C CA . ILE A 1 107 ? -8.845 -6.077 12.840 1.00 97.94 107 ILE A CA 1
ATOM 877 C C . ILE A 1 107 ? -8.488 -7.067 13.957 1.00 97.94 107 ILE A C 1
ATOM 879 O O . ILE A 1 107 ? -9.381 -7.660 14.547 1.00 97.94 107 ILE A O 1
ATOM 883 N N . ASP A 1 108 ? -7.207 -7.196 14.297 1.00 96.50 108 ASP A N 1
ATOM 884 C CA . ASP A 1 108 ? -6.701 -8.062 15.368 1.00 96.50 108 ASP A CA 1
ATOM 885 C C . ASP A 1 108 ? -7.275 -7.689 16.740 1.00 96.50 108 ASP A C 1
ATOM 887 O O . ASP A 1 108 ? -7.727 -8.557 17.485 1.00 96.50 108 ASP A O 1
ATOM 891 N N . ASP A 1 109 ? -7.360 -6.389 17.046 1.00 97.19 109 ASP A N 1
ATOM 892 C CA . ASP A 1 109 ? -8.024 -5.914 18.258 1.00 97.19 109 ASP A CA 1
ATOM 893 C C . ASP A 1 109 ? -9.483 -6.391 18.300 1.00 97.19 109 ASP A C 1
ATOM 895 O O . ASP A 1 109 ? -9.918 -6.840 19.351 1.00 97.19 109 ASP A O 1
ATOM 899 N N . ILE A 1 110 ? -10.225 -6.342 17.188 1.00 98.00 110 ILE A N 1
ATOM 900 C CA . ILE A 1 110 ? -11.622 -6.806 17.140 1.00 98.00 110 ILE A CA 1
ATOM 901 C C . ILE A 1 110 ? -11.685 -8.328 17.339 1.00 98.00 110 ILE A C 1
ATOM 903 O O . ILE A 1 110 ? -12.412 -8.800 18.210 1.00 98.00 110 ILE A O 1
ATOM 907 N N . ILE A 1 111 ? -10.888 -9.100 16.590 1.00 97.12 111 ILE A N 1
ATOM 908 C CA . ILE A 1 111 ? -10.850 -10.569 16.704 1.00 97.12 111 ILE A CA 1
ATOM 909 C C . ILE A 1 111 ? -10.543 -10.978 18.148 1.00 97.12 111 ILE A C 1
ATOM 911 O O . ILE A 1 111 ? -11.277 -11.777 18.730 1.00 97.12 111 ILE A O 1
ATOM 915 N N . SER A 1 112 ? -9.511 -10.381 18.755 1.00 96.12 112 SER A N 1
ATOM 916 C CA . SER A 1 112 ? -9.047 -10.709 20.110 1.00 96.12 112 SER A CA 1
ATOM 917 C C . SER A 1 112 ? -10.056 -10.406 21.223 1.00 96.12 112 SER A C 1
ATOM 919 O O . SER A 1 112 ? -9.814 -10.794 22.367 1.00 96.12 112 SER A O 1
ATOM 921 N N . LYS A 1 113 ? -11.142 -9.680 20.923 1.00 97.06 113 LYS A N 1
ATOM 922 C CA . LYS A 1 113 ? -12.236 -9.369 21.857 1.00 97.06 113 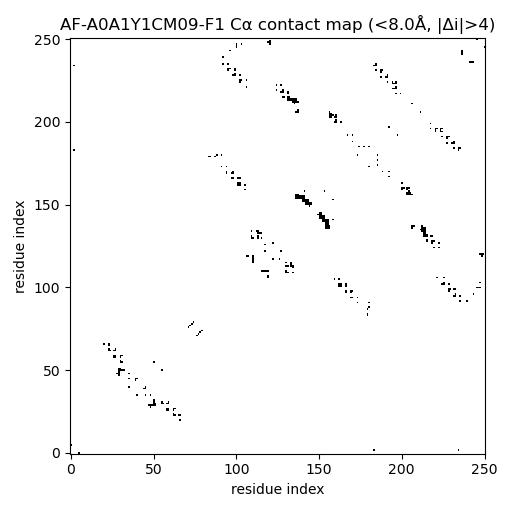LYS A CA 1
ATOM 923 C C . LYS A 1 113 ? -13.544 -10.086 21.553 1.00 97.06 113 LYS A C 1
ATOM 925 O O . LYS A 1 113 ? -14.474 -9.962 22.332 1.00 97.06 113 LYS A O 1
ATOM 930 N N . SER A 1 114 ? -13.602 -10.831 20.454 1.00 96.06 114 SER A N 1
ATOM 931 C CA . SER A 1 114 ? -14.803 -11.561 20.036 1.00 96.06 114 SER A CA 1
ATOM 932 C C . SER A 1 114 ? -14.929 -12.964 20.629 1.00 96.06 114 SER A C 1
ATOM 934 O O . SER A 1 114 ? -15.958 -13.599 20.435 1.00 96.06 114 SER A O 1
ATOM 936 N N .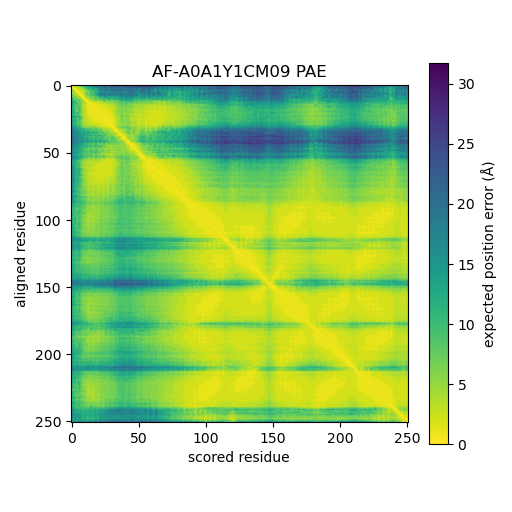 ASP A 1 115 ? -13.861 -13.493 21.241 1.00 92.38 115 ASP A N 1
ATOM 937 C CA . ASP A 1 115 ? -13.737 -14.890 21.696 1.00 92.38 115 ASP A CA 1
ATOM 938 C C . ASP A 1 115 ? -14.082 -15.959 20.630 1.00 92.38 115 ASP A C 1
ATOM 940 O O . ASP A 1 115 ? -14.277 -17.132 20.939 1.00 92.38 115 ASP A O 1
ATOM 944 N N . SER A 1 116 ? -14.097 -15.581 19.347 1.00 91.75 116 SER A N 1
ATOM 945 C CA . SER A 1 116 ? -14.557 -16.427 18.236 1.00 91.75 116 SER A CA 1
ATOM 946 C C . SER A 1 116 ? -13.590 -17.544 17.826 1.00 91.75 116 SER A C 1
ATOM 948 O O . SER A 1 116 ? -13.974 -18.481 17.130 1.00 91.75 116 SER A O 1
ATOM 950 N N . GLY A 1 117 ? -12.312 -17.445 18.208 1.00 90.50 117 GLY A N 1
ATOM 951 C CA . GLY A 1 117 ? -11.265 -18.391 17.803 1.00 90.50 117 GLY A CA 1
ATOM 952 C C . GLY A 1 117 ? -10.865 -18.323 16.321 1.00 90.50 117 GLY A C 1
ATOM 953 O O . GLY A 1 117 ? -10.056 -19.140 15.879 1.00 90.50 117 GLY A O 1
ATOM 954 N N . TYR A 1 118 ? -11.398 -17.370 15.549 1.00 93.50 118 TYR A N 1
ATOM 955 C CA . TYR A 1 118 ? -11.020 -17.178 14.149 1.00 93.50 118 TYR A CA 1
ATOM 956 C C . TYR A 1 118 ? -9.616 -16.575 13.999 1.00 93.50 118 TYR A C 1
ATOM 958 O O . TYR A 1 118 ? -9.170 -15.768 14.812 1.00 93.50 118 TYR A O 1
ATOM 966 N N . ASP A 1 119 ? -8.935 -16.947 12.911 1.00 90.56 119 ASP A N 1
ATOM 967 C CA . ASP A 1 119 ? -7.619 -16.419 12.536 1.00 90.56 119 ASP A CA 1
ATOM 968 C C . ASP A 1 119 ? -7.743 -15.308 11.482 1.00 90.56 119 ASP A C 1
ATOM 970 O O . ASP A 1 119 ? -8.539 -15.383 10.544 1.00 90.56 119 ASP A O 1
ATOM 974 N N . PHE A 1 120 ? -6.883 -14.300 11.593 1.00 91.19 120 PHE A N 1
ATOM 975 C CA . PHE A 1 120 ? -6.824 -13.135 10.719 1.00 91.19 120 PHE A CA 1
ATOM 976 C C . PHE A 1 120 ? -6.527 -13.476 9.244 1.00 91.19 120 PHE A C 1
ATOM 978 O O . PHE A 1 120 ? -6.981 -12.781 8.326 1.00 91.19 120 PHE A O 1
ATOM 985 N N . LYS A 1 121 ? -5.755 -14.538 8.971 1.00 91.00 121 LYS A N 1
ATOM 986 C CA . LYS A 1 121 ? -5.191 -14.808 7.630 1.00 91.00 121 LYS A CA 1
ATOM 987 C C . LYS A 1 121 ? -6.244 -15.026 6.544 1.00 91.00 121 LYS A C 1
ATOM 989 O O . LYS A 1 121 ? -6.060 -14.573 5.405 1.00 91.00 121 LYS A O 1
ATOM 994 N N . ASN A 1 122 ? -7.332 -15.707 6.900 1.00 89.00 122 ASN A N 1
ATOM 995 C CA . ASN A 1 122 ? -8.328 -16.228 5.963 1.00 89.00 122 ASN A CA 1
ATOM 996 C C . ASN A 1 122 ? -9.760 -15.893 6.391 1.00 89.00 122 ASN A C 1
ATOM 998 O O . ASN A 1 122 ? -10.638 -16.750 6.342 1.00 89.00 122 ASN A O 1
ATOM 1002 N N . LEU A 1 123 ? -9.992 -14.643 6.792 1.00 94.44 123 LEU A N 1
ATOM 1003 C CA . LEU A 1 123 ? -11.327 -14.176 7.142 1.00 94.44 123 LEU A CA 1
ATOM 1004 C C . LEU A 1 123 ? -12.221 -14.046 5.908 1.00 94.44 123 LEU A C 1
ATOM 1006 O O . LEU A 1 123 ? -11.918 -13.310 4.961 1.00 94.44 123 LEU A O 1
ATOM 1010 N N . THR A 1 124 ? -13.357 -14.731 5.952 1.00 97.00 124 THR A N 1
ATOM 1011 C CA . THR A 1 124 ? -14.509 -14.457 5.083 1.00 97.00 124 THR A CA 1
ATOM 1012 C C . THR A 1 124 ? -15.320 -13.281 5.629 1.00 97.00 124 THR A C 1
ATOM 1014 O O . THR A 1 124 ? -15.166 -12.897 6.791 1.00 97.00 124 THR A O 1
ATOM 1017 N N . ASN A 1 125 ? -16.175 -12.694 4.791 1.00 97.62 125 ASN A N 1
ATOM 1018 C CA . ASN A 1 125 ? -17.042 -11.595 5.213 1.00 97.62 125 ASN A CA 1
ATOM 1019 C C . ASN A 1 125 ? -18.016 -12.060 6.308 1.00 97.62 125 ASN A C 1
ATOM 1021 O O . ASN A 1 125 ? -18.231 -11.369 7.296 1.00 97.62 125 ASN A O 1
ATOM 1025 N N . GLU A 1 126 ? -18.551 -13.272 6.163 1.00 97.75 126 GLU A N 1
ATOM 1026 C CA . GLU A 1 126 ? -19.505 -13.879 7.089 1.00 97.75 126 GLU A CA 1
ATOM 1027 C C . GLU A 1 126 ? -18.874 -14.130 8.463 1.00 97.75 126 GLU A C 1
ATOM 1029 O O . GLU A 1 126 ? -19.444 -13.734 9.477 1.00 97.75 126 GLU A O 1
ATOM 1034 N N . GLN A 1 127 ? -17.664 -14.701 8.499 1.00 97.69 127 GLN A N 1
ATOM 1035 C CA . GLN A 1 127 ? -16.912 -14.878 9.749 1.00 97.69 127 GLN A CA 1
ATOM 1036 C C . GLN A 1 127 ? -16.599 -13.535 10.404 1.00 97.69 127 GLN A C 1
ATOM 1038 O O . GLN A 1 127 ? -16.708 -13.389 11.617 1.00 97.69 127 GLN A O 1
ATOM 1043 N N . PHE A 1 128 ? -16.208 -12.534 9.613 1.00 98.00 128 PHE A N 1
ATOM 1044 C CA . PHE A 1 128 ? -15.892 -11.224 10.164 1.00 98.00 128 PHE A CA 1
ATOM 1045 C C . PHE A 1 128 ? -17.133 -10.503 10.709 1.00 98.00 128 PHE A C 1
ATOM 1047 O O . PHE A 1 128 ? -17.057 -9.817 11.727 1.00 98.00 128 PHE A O 1
ATOM 1054 N N . LYS A 1 129 ? -18.294 -10.705 10.085 1.00 98.12 129 LYS A N 1
ATOM 1055 C CA . LYS A 1 129 ? -19.571 -10.216 10.599 1.00 98.12 129 LYS A CA 1
ATOM 1056 C C . LYS A 1 129 ? -19.924 -10.847 11.947 1.00 98.12 129 LYS A C 1
ATOM 1058 O O . LYS A 1 129 ? -20.234 -10.112 12.878 1.00 98.12 129 LYS A O 1
ATOM 1063 N N . GLU A 1 130 ? -19.793 -12.168 12.074 1.00 97.81 130 GLU A N 1
ATOM 1064 C CA . GLU A 1 130 ? -19.990 -12.889 13.343 1.00 97.81 130 GLU A CA 1
ATOM 1065 C C . GLU A 1 130 ? -19.052 -12.362 14.444 1.00 97.81 130 GLU A C 1
ATOM 1067 O O . GLU A 1 130 ? -19.473 -12.103 15.570 1.00 97.81 130 GLU A O 1
ATOM 1072 N N . ILE A 1 131 ? -17.781 -12.120 14.106 1.00 98.06 131 ILE A N 1
ATOM 1073 C CA . ILE A 1 131 ? -16.804 -11.493 15.007 1.00 98.06 131 ILE A CA 1
ATOM 1074 C C . ILE A 1 131 ? -17.308 -10.130 15.498 1.00 98.06 131 ILE A C 1
ATOM 1076 O O . ILE A 1 131 ? -17.253 -9.851 16.692 1.00 98.06 131 ILE A O 1
ATOM 1080 N N . CYS A 1 132 ? -17.808 -9.280 14.599 1.00 98.00 132 CYS A N 1
ATOM 1081 C CA . CYS A 1 132 ? -18.307 -7.952 14.949 1.00 98.00 132 CYS A CA 1
ATOM 1082 C C . CYS A 1 132 ? -19.600 -7.976 15.778 1.00 98.00 132 CYS A C 1
ATOM 1084 O O . CYS A 1 132 ? -19.795 -7.073 16.591 1.00 98.00 132 CYS A O 1
ATOM 1086 N N . GLU A 1 133 ? -20.469 -8.972 15.592 1.00 97.62 133 GLU A N 1
ATOM 1087 C CA . GLU A 1 133 ? -21.688 -9.162 16.393 1.00 97.62 133 GLU A CA 1
ATOM 1088 C C . GLU A 1 133 ? -21.370 -9.497 17.859 1.00 97.62 133 GLU A C 1
ATOM 1090 O O . GLU A 1 133 ? -22.104 -9.082 18.751 1.00 97.62 133 GLU A O 1
ATOM 1095 N N . ASN A 1 134 ? -20.237 -10.157 18.112 1.00 97.38 134 ASN A N 1
ATOM 1096 C CA . ASN A 1 134 ? -19.806 -10.573 19.450 1.00 97.38 134 ASN A CA 1
ATOM 1097 C C . ASN A 1 134 ? -18.918 -9.552 20.185 1.00 97.38 134 ASN A C 1
ATOM 1099 O O . ASN A 1 134 ? -18.456 -9.830 21.288 1.00 97.38 134 ASN A O 1
ATOM 1103 N N . VAL A 1 135 ? -18.641 -8.382 19.598 1.00 98.00 135 VAL A N 1
ATOM 1104 C CA . VAL A 1 135 ? -17.745 -7.377 20.198 1.00 98.00 135 VAL A CA 1
ATOM 1105 C C . VAL A 1 135 ? -18.519 -6.124 20.556 1.00 98.00 135 VAL A C 1
ATOM 1107 O O . VAL A 1 135 ? -18.838 -5.329 19.671 1.00 98.00 135 VAL A O 1
ATOM 1110 N N . ASN A 1 136 ? -18.723 -5.892 21.854 1.00 97.25 136 ASN A N 1
ATOM 1111 C CA . ASN A 1 136 ? -19.245 -4.625 22.353 1.00 97.25 136 ASN A CA 1
ATOM 1112 C C . ASN A 1 136 ? -18.117 -3.579 22.428 1.00 97.25 136 ASN A C 1
ATOM 1114 O O . ASN A 1 136 ? -17.238 -3.663 23.292 1.00 97.25 136 ASN A O 1
ATOM 1118 N N . PRO A 1 137 ? -18.109 -2.550 21.560 1.00 96.56 137 PRO A N 1
ATOM 1119 C CA . PRO A 1 137 ? -17.004 -1.604 21.517 1.00 96.56 137 PRO A CA 1
ATOM 1120 C C . PRO A 1 137 ? -16.891 -0.741 22.777 1.00 96.56 137 PRO A C 1
ATOM 1122 O O . PRO A 1 137 ? -15.810 -0.194 22.989 1.00 96.56 137 PRO A O 1
ATOM 1125 N N . ILE A 1 138 ? -17.956 -0.604 23.578 1.00 96.19 138 ILE A N 1
ATOM 1126 C CA . ILE A 1 138 ? -18.008 0.235 24.790 1.00 96.19 138 ILE A CA 1
ATOM 1127 C C . ILE A 1 138 ? -17.347 -0.467 25.984 1.00 96.19 138 ILE A C 1
ATOM 1129 O O . ILE A 1 138 ? -16.674 0.181 26.783 1.00 96.19 138 ILE A O 1
ATOM 1133 N N . GLU A 1 139 ? -17.471 -1.792 26.083 1.00 96.25 139 GLU A N 1
ATOM 1134 C CA . GLU A 1 139 ? -16.967 -2.579 27.221 1.00 96.25 139 GLU A CA 1
ATOM 1135 C C . GLU A 1 139 ? -15.434 -2.678 27.263 1.00 96.25 139 GLU A C 1
ATOM 1137 O O . GLU A 1 139 ? -14.831 -2.914 28.312 1.00 96.25 139 GLU A O 1
ATOM 1142 N N . HIS A 1 140 ? -14.772 -2.464 26.127 1.00 95.94 140 HIS A N 1
ATOM 1143 C CA . HIS A 1 140 ? -13.326 -2.603 26.006 1.00 95.94 140 HIS A CA 1
ATOM 1144 C C . HIS A 1 140 ? -12.613 -1.253 26.125 1.00 95.94 140 HIS A C 1
ATOM 1146 O O . HIS A 1 140 ? -12.380 -0.552 25.137 1.00 95.94 140 HIS A O 1
ATOM 1152 N N . ILE A 1 141 ? -12.217 -0.909 27.349 1.00 96.31 141 ILE A N 1
ATOM 1153 C CA . ILE A 1 141 ? -11.533 0.348 27.664 1.00 96.31 141 ILE A CA 1
ATOM 1154 C C . ILE A 1 141 ? -10.014 0.234 27.470 1.00 96.31 141 ILE A C 1
ATOM 1156 O O . ILE A 1 141 ? -9.373 -0.726 27.895 1.00 96.31 141 ILE A O 1
ATOM 1160 N N . SER A 1 142 ? -9.420 1.238 26.826 1.00 95.75 142 SER A N 1
ATOM 1161 C CA . SER A 1 142 ? -7.976 1.395 26.632 1.00 95.75 142 SER A CA 1
ATOM 1162 C C . SER A 1 142 ? -7.496 2.756 27.136 1.00 95.75 142 SER A C 1
ATOM 1164 O O . SER A 1 142 ? -8.209 3.751 27.024 1.00 95.75 142 SER A O 1
ATOM 1166 N N . LYS A 1 143 ? -6.255 2.806 27.633 1.00 95.62 143 LYS A N 1
ATOM 1167 C CA . LYS A 1 143 ? -5.576 4.044 28.043 1.00 95.62 143 LYS A CA 1
ATOM 1168 C C . LYS A 1 143 ? -4.929 4.738 26.850 1.00 95.62 143 LYS A C 1
ATOM 1170 O O . LYS A 1 143 ? -4.162 4.120 26.113 1.00 95.62 143 LYS A O 1
ATOM 1175 N N . PHE A 1 144 ? -5.175 6.032 26.715 1.00 93.31 144 PHE A N 1
ATOM 1176 C CA . PHE A 1 144 ? -4.598 6.907 25.699 1.00 93.31 144 PHE A CA 1
ATOM 1177 C C . PHE A 1 144 ? -3.784 8.014 26.351 1.00 93.31 144 PHE A C 1
ATOM 1179 O O . PHE A 1 144 ? -4.127 8.494 27.428 1.00 93.31 144 PHE A O 1
ATOM 1186 N N . HIS A 1 145 ? -2.716 8.441 25.682 1.00 91.94 145 HIS A N 1
ATOM 1187 C CA . HIS A 1 145 ? -1.922 9.591 26.100 1.00 91.94 145 HIS A CA 1
ATOM 1188 C C . HIS A 1 145 ? -2.490 10.880 25.502 1.00 91.94 145 HIS A C 1
ATOM 1190 O O . HIS A 1 145 ? -2.767 10.929 24.306 1.00 91.94 145 HIS A O 1
ATOM 1196 N N . ASN A 1 146 ? -2.605 11.926 26.319 1.00 87.94 146 ASN A N 1
ATOM 1197 C CA . ASN A 1 146 ? -2.944 13.284 25.868 1.00 87.94 146 ASN A CA 1
ATOM 1198 C C . ASN A 1 146 ? -1.756 14.254 26.025 1.00 87.94 146 ASN A C 1
ATOM 1200 O O . ASN A 1 146 ? -1.679 15.275 25.356 1.00 87.94 146 ASN A O 1
ATOM 1204 N N . ASP A 1 147 ? -0.807 13.935 26.908 1.00 89.94 147 ASP A N 1
ATOM 1205 C CA . ASP A 1 147 ? 0.381 14.745 27.191 1.00 89.94 147 ASP A CA 1
ATOM 1206 C C . ASP A 1 147 ? 1.403 13.889 27.963 1.00 89.94 147 ASP A C 1
ATOM 1208 O O . ASP A 1 147 ? 1.106 12.753 28.360 1.00 89.94 147 ASP A O 1
ATOM 1212 N N . ILE A 1 148 ? 2.589 14.433 28.236 1.00 90.44 148 ILE A N 1
ATOM 1213 C CA . ILE A 1 148 ? 3.595 13.791 29.086 1.00 90.44 148 ILE A CA 1
ATOM 1214 C C . ILE A 1 148 ? 2.975 13.497 30.461 1.00 90.44 148 ILE A C 1
ATOM 1216 O O . ILE A 1 148 ? 2.623 14.397 31.220 1.00 90.44 148 ILE A O 1
ATOM 1220 N N . GLY A 1 149 ? 2.821 12.208 30.768 1.00 91.25 149 GLY A N 1
ATOM 1221 C CA . GLY A 1 149 ? 2.260 11.725 32.031 1.00 91.25 149 GLY A CA 1
ATOM 1222 C C . GLY A 1 149 ? 0.736 11.842 32.176 1.00 91.25 149 GLY A C 1
ATOM 1223 O O . GLY A 1 149 ? 0.218 11.409 33.203 1.00 91.25 149 GLY A O 1
ATOM 1224 N N . LYS A 1 150 ? 0.004 12.373 31.184 1.00 93.94 150 LYS A N 1
ATOM 1225 C CA . LYS A 1 150 ? -1.466 12.476 31.233 1.00 93.94 150 LYS A CA 1
ATOM 1226 C C . LYS A 1 150 ? -2.118 11.405 30.372 1.00 93.94 150 LYS A C 1
ATOM 1228 O O . LYS A 1 150 ? -1.890 11.346 29.161 1.00 93.94 150 LYS A O 1
ATOM 1233 N N . TYR A 1 151 ? -2.974 10.617 31.011 1.00 95.31 151 TYR A N 1
ATOM 1234 C CA . TYR A 1 151 ? -3.721 9.536 30.385 1.00 95.31 151 TYR A CA 1
ATOM 1235 C C . TYR A 1 151 ? -5.221 9.778 30.505 1.00 95.31 151 TYR A C 1
ATOM 1237 O O . TYR A 1 151 ? -5.674 10.386 31.475 1.00 95.31 151 TYR A O 1
ATOM 1245 N N . PHE A 1 152 ? -5.979 9.266 29.546 1.00 95.44 152 PHE A N 1
ATOM 1246 C CA . PHE A 1 152 ? -7.428 9.147 29.632 1.00 95.44 152 PHE A CA 1
ATOM 1247 C C . PHE A 1 152 ? -7.864 7.779 29.118 1.00 95.44 152 PHE A C 1
ATOM 1249 O O . PHE A 1 152 ? -7.190 7.169 28.287 1.00 95.44 152 PHE A O 1
ATOM 1256 N N . ASP A 1 153 ? -8.983 7.302 29.638 1.00 96.75 153 ASP A N 1
ATOM 1257 C CA . ASP A 1 153 ? -9.581 6.033 29.254 1.00 96.75 153 ASP A CA 1
ATOM 1258 C C . ASP A 1 153 ? -10.610 6.269 28.144 1.00 96.75 153 ASP A C 1
ATOM 1260 O O . ASP A 1 153 ? -11.367 7.239 28.189 1.00 96.75 153 ASP A O 1
ATOM 1264 N N . HIS A 1 154 ? -10.627 5.402 27.133 1.00 96.75 154 HIS A N 1
ATOM 1265 C CA . HIS A 1 154 ? -11.644 5.437 26.085 1.00 96.75 154 HIS A CA 1
ATOM 1266 C C . HIS A 1 154 ? -11.930 4.037 25.540 1.00 96.75 154 HIS A C 1
ATOM 1268 O O . HIS A 1 154 ? -11.077 3.149 25.567 1.00 96.75 154 HIS A O 1
ATOM 1274 N N . HIS A 1 155 ? -13.135 3.860 25.016 1.00 96.69 155 HIS A N 1
ATOM 1275 C CA . HIS A 1 155 ? -13.622 2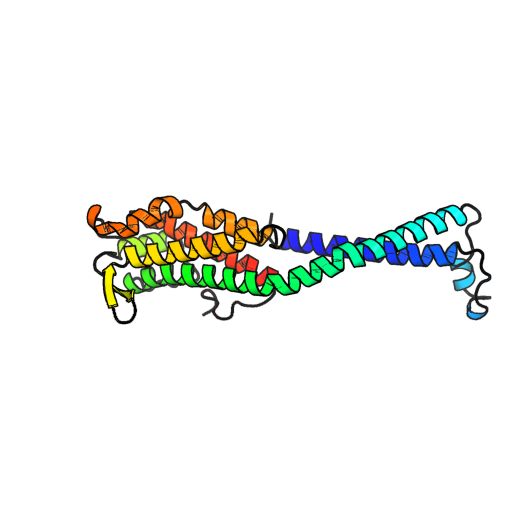.607 24.455 1.00 96.69 155 HIS A CA 1
ATOM 1276 C C . HIS A 1 155 ? -12.943 2.191 23.124 1.00 96.69 155 HIS A C 1
ATOM 1278 O O . HIS A 1 155 ? -12.286 2.990 22.445 1.00 96.69 155 HIS A O 1
ATOM 1284 N N . LEU A 1 156 ? -13.145 0.939 22.698 1.00 97.31 156 LEU A N 1
ATOM 1285 C CA . LEU A 1 156 ? -12.515 0.335 21.514 1.00 97.31 156 LEU A CA 1
ATOM 1286 C C . LEU A 1 156 ? -12.852 1.075 20.215 1.00 97.31 156 LEU A C 1
ATOM 1288 O O . LEU A 1 156 ? -11.958 1.312 19.406 1.00 97.31 156 LEU A O 1
ATOM 1292 N N . GLY A 1 157 ? -14.103 1.508 20.029 1.00 97.31 157 GLY A N 1
ATOM 1293 C CA . GLY A 1 157 ? -14.490 2.309 18.855 1.00 97.31 157 GLY A CA 1
ATOM 1294 C C . GLY A 1 157 ? -13.600 3.547 18.635 1.00 97.31 157 GLY A C 1
ATOM 1295 O O . GLY A 1 157 ? -13.141 3.806 17.522 1.00 97.31 157 GLY A O 1
ATOM 1296 N N . TYR A 1 158 ? -13.239 4.257 19.707 1.00 97.12 158 TYR A N 1
ATOM 1297 C CA . TYR A 1 158 ? -12.336 5.406 19.641 1.00 97.12 158 TYR A CA 1
ATOM 1298 C C . TYR A 1 158 ? -10.901 4.994 19.300 1.00 97.12 158 TYR A C 1
ATOM 1300 O O . TYR A 1 158 ? -10.228 5.667 18.517 1.00 97.12 158 TYR A O 1
ATOM 1308 N N . LYS A 1 159 ? -10.442 3.847 19.817 1.00 97.62 159 LYS A N 1
ATOM 1309 C CA . LYS A 1 159 ? -9.149 3.251 19.445 1.00 97.62 159 LYS A CA 1
ATOM 1310 C C . LYS A 1 159 ? -9.064 2.974 17.946 1.00 97.62 159 LYS A C 1
ATOM 1312 O O . LYS A 1 159 ? -8.063 3.324 17.317 1.00 97.62 159 LYS A O 1
ATOM 1317 N N . ILE A 1 160 ? -10.110 2.364 17.388 1.00 98.00 160 ILE A N 1
ATOM 1318 C CA . ILE A 1 160 ? -10.217 2.052 15.961 1.00 98.00 160 ILE A CA 1
ATOM 1319 C C . ILE A 1 160 ? -10.180 3.347 15.145 1.00 98.00 160 ILE A C 1
ATOM 1321 O O . ILE A 1 160 ? -9.365 3.467 14.231 1.00 98.00 160 ILE A O 1
ATOM 1325 N N . TYR A 1 161 ? -10.987 4.343 15.520 1.00 97.88 161 TYR A N 1
ATOM 1326 C CA . TYR A 1 161 ? -11.011 5.647 14.855 1.00 97.88 161 TYR A CA 1
ATOM 1327 C C . TYR A 1 161 ? -9.643 6.348 14.864 1.00 97.88 161 TYR A C 1
ATOM 1329 O O . TYR A 1 161 ? -9.175 6.804 13.823 1.00 97.88 161 TYR A O 1
ATOM 1337 N N . ASN A 1 162 ? -8.949 6.383 16.004 1.00 97.44 162 ASN A N 1
ATOM 1338 C CA . ASN A 1 162 ? -7.620 6.996 16.092 1.00 97.44 162 ASN A CA 1
ATOM 1339 C C . ASN A 1 162 ? -6.584 6.293 15.207 1.00 97.44 162 ASN A C 1
ATOM 1341 O O . ASN A 1 162 ? -5.757 6.947 14.569 1.00 97.44 162 ASN A O 1
ATOM 1345 N N . ARG A 1 163 ? -6.625 4.958 15.140 1.00 97.94 163 ARG A N 1
ATOM 1346 C CA . ARG A 1 163 ? -5.763 4.197 14.225 1.00 97.94 163 ARG A CA 1
ATOM 1347 C C . ARG A 1 163 ? -6.107 4.480 12.764 1.00 97.94 163 ARG A C 1
ATOM 1349 O O . ARG A 1 163 ? -5.193 4.607 11.953 1.00 97.94 163 ARG A O 1
ATOM 1356 N N . TRP A 1 164 ? -7.388 4.641 12.440 1.00 98.31 164 TRP A N 1
ATOM 1357 C CA . TRP A 1 164 ? -7.819 5.047 11.105 1.00 98.31 164 TRP A CA 1
ATOM 1358 C C . TRP A 1 164 ? -7.294 6.433 10.715 1.00 98.31 164 TRP A C 1
ATOM 1360 O O . TRP A 1 164 ? -6.729 6.574 9.635 1.00 98.31 164 TRP A O 1
ATOM 1370 N N . ILE A 1 165 ? -7.379 7.432 11.604 1.00 98.06 165 ILE A N 1
ATOM 1371 C CA . ILE A 1 165 ? -6.808 8.769 11.353 1.00 98.06 165 ILE A CA 1
ATOM 1372 C C . ILE A 1 165 ? -5.316 8.672 11.019 1.00 98.06 165 ILE A C 1
ATOM 1374 O O . ILE A 1 165 ? -4.846 9.310 10.076 1.00 98.06 165 ILE A O 1
ATOM 1378 N N . ARG A 1 166 ? -4.567 7.848 11.760 1.00 97.62 166 ARG A N 1
ATOM 1379 C CA . ARG A 1 166 ? -3.147 7.617 11.476 1.00 97.62 166 ARG A CA 1
ATOM 1380 C C . ARG A 1 166 ? -2.936 7.013 10.085 1.00 97.62 166 ARG A C 1
ATOM 1382 O O . ARG A 1 166 ? -2.075 7.488 9.350 1.00 97.62 166 ARG A O 1
ATOM 1389 N N . ILE A 1 167 ? -3.728 6.008 9.706 1.00 98.31 167 ILE A N 1
ATOM 1390 C CA . ILE A 1 167 ? -3.684 5.425 8.355 1.00 98.31 167 ILE A CA 1
ATOM 1391 C C . ILE A 1 167 ? -3.968 6.504 7.298 1.00 98.31 167 ILE A C 1
ATOM 1393 O O . ILE A 1 167 ? -3.252 6.592 6.301 1.00 98.31 167 ILE A O 1
ATOM 1397 N N . GLU A 1 168 ? -4.959 7.374 7.513 1.00 98.00 168 GLU A N 1
ATOM 1398 C CA . GLU A 1 168 ? -5.249 8.489 6.603 1.00 98.00 168 GLU A CA 1
ATOM 1399 C C . GLU A 1 168 ? -4.086 9.477 6.477 1.00 98.00 168 GLU A C 1
ATOM 1401 O O . GLU A 1 168 ? -3.788 9.932 5.368 1.00 98.00 168 GLU A O 1
ATOM 1406 N N . GLU A 1 169 ? -3.413 9.803 7.579 1.00 97.75 169 GLU A N 1
ATOM 1407 C CA . GLU A 1 169 ? -2.233 10.666 7.577 1.00 97.75 169 GLU A CA 1
ATOM 1408 C C . GLU A 1 169 ? -1.074 10.043 6.785 1.00 97.75 169 GLU A C 1
ATOM 1410 O O . GLU A 1 169 ? -0.481 10.706 5.929 1.00 97.75 169 GLU A O 1
ATOM 1415 N N . GLU A 1 170 ? -0.794 8.758 6.998 1.00 97.25 170 GLU A N 1
ATOM 1416 C CA . GLU A 1 170 ? 0.240 8.009 6.273 1.00 97.25 170 GLU A CA 1
ATOM 1417 C C . GLU A 1 170 ? -0.074 7.933 4.769 1.00 97.25 170 GLU A C 1
ATOM 1419 O O . GLU A 1 170 ? 0.786 8.218 3.928 1.00 97.25 170 GLU A O 1
ATOM 1424 N N . MET A 1 171 ? -1.335 7.669 4.404 1.00 97.75 171 MET A N 1
ATOM 1425 C CA . MET A 1 171 ? -1.792 7.724 3.011 1.00 97.75 171 MET A CA 1
ATOM 1426 C C . MET A 1 171 ? -1.632 9.125 2.410 1.00 97.75 171 MET A C 1
ATOM 1428 O O . MET A 1 171 ? -1.188 9.262 1.270 1.00 97.75 171 MET A O 1
ATOM 1432 N N . ASN A 1 172 ? -1.956 10.185 3.156 1.00 97.19 172 ASN A N 1
ATOM 1433 C CA . ASN A 1 172 ? -1.762 11.564 2.702 1.00 97.19 172 ASN A CA 1
ATOM 1434 C C . ASN A 1 172 ? -0.283 11.893 2.489 1.00 97.19 172 ASN A C 1
ATOM 1436 O O . ASN A 1 172 ? 0.059 12.576 1.524 1.00 97.19 172 ASN A O 1
ATOM 1440 N N . ASN A 1 173 ? 0.596 11.406 3.363 1.00 95.31 173 ASN A N 1
ATOM 1441 C CA . ASN A 1 173 ? 2.035 11.594 3.234 1.00 95.31 173 ASN A CA 1
ATOM 1442 C C . ASN A 1 173 ? 2.592 10.872 2.004 1.00 95.31 173 ASN A C 1
ATOM 1444 O O . ASN A 1 173 ? 3.379 11.462 1.265 1.00 95.31 173 ASN A O 1
ATOM 1448 N N . LEU A 1 174 ? 2.109 9.662 1.711 1.00 95.38 174 LEU A N 1
ATOM 1449 C CA . LEU A 1 174 ? 2.409 8.982 0.452 1.00 95.38 174 LEU A CA 1
ATOM 1450 C C . LEU A 1 174 ? 1.924 9.789 -0.756 1.00 95.38 174 LEU A C 1
ATOM 1452 O O . LEU A 1 174 ? 2.695 10.036 -1.676 1.00 95.38 174 LEU A O 1
ATOM 1456 N N . LEU A 1 175 ? 0.685 10.280 -0.758 1.00 94.12 175 LEU A N 1
ATOM 1457 C CA . LEU A 1 175 ? 0.148 11.048 -1.889 1.00 94.12 175 LEU A CA 1
ATOM 1458 C C . LEU A 1 175 ? 0.888 12.372 -2.156 1.00 94.12 175 LEU A C 1
ATOM 1460 O O . LEU A 1 175 ? 0.804 12.906 -3.257 1.00 94.12 175 LEU A O 1
ATOM 1464 N N . LYS A 1 176 ? 1.683 12.895 -1.219 1.00 93.44 176 LYS A N 1
ATOM 1465 C CA . LYS A 1 176 ? 2.580 14.034 -1.501 1.00 93.44 176 LYS A CA 1
ATOM 1466 C C . LYS A 1 176 ? 3.748 13.655 -2.427 1.00 93.44 176 LYS A C 1
ATOM 1468 O O . LYS A 1 176 ? 4.382 14.534 -3.000 1.00 93.44 176 LYS A O 1
ATOM 1473 N N . LEU A 1 177 ? 4.011 12.359 -2.617 1.00 91.62 177 LEU A N 1
ATOM 1474 C CA . LEU A 1 177 ? 5.094 11.803 -3.436 1.00 91.62 177 LEU A CA 1
ATOM 1475 C C . LEU A 1 177 ? 4.613 11.273 -4.800 1.00 91.62 177 LEU A C 1
ATOM 1477 O O . LEU A 1 177 ? 5.320 10.492 -5.433 1.00 91.62 177 LEU A O 1
ATOM 1481 N N . LEU A 1 178 ? 3.436 11.699 -5.278 1.00 87.19 178 LEU A N 1
ATOM 1482 C CA . LEU A 1 178 ? 2.810 11.256 -6.538 1.00 87.19 178 LEU A CA 1
ATOM 1483 C C . LEU A 1 178 ? 3.749 11.070 -7.751 1.00 87.19 178 LEU A C 1
ATOM 1485 O O . LEU A 1 178 ? 3.612 10.045 -8.416 1.00 87.19 178 LEU A O 1
ATOM 1489 N N . PRO A 1 179 ? 4.713 11.965 -8.063 1.00 85.69 179 PRO A N 1
ATOM 1490 C CA . PRO A 1 179 ? 5.598 11.761 -9.217 1.00 85.69 179 PRO A CA 1
ATOM 1491 C C . PRO A 1 179 ? 6.652 10.658 -9.018 1.00 85.69 179 PRO A C 1
ATOM 1493 O O . PRO A 1 179 ? 7.417 10.364 -9.938 1.00 85.69 179 PRO A O 1
ATOM 1496 N N . HIS A 1 180 ? 6.761 10.089 -7.819 1.00 85.94 180 HIS A N 1
ATOM 1497 C CA . HIS A 1 180 ? 7.819 9.154 -7.428 1.00 85.94 180 HIS A CA 1
ATOM 1498 C C . HIS A 1 180 ? 7.288 7.804 -6.937 1.00 85.94 180 HIS A C 1
ATOM 1500 O O . HIS A 1 180 ? 8.081 6.893 -6.714 1.00 85.94 180 HIS A O 1
ATOM 1506 N N . ILE A 1 181 ? 5.970 7.656 -6.794 1.00 89.31 181 ILE A N 1
ATOM 1507 C CA . ILE A 1 181 ? 5.337 6.404 -6.378 1.00 89.31 181 ILE A CA 1
ATOM 1508 C C . ILE A 1 181 ? 4.957 5.571 -7.603 1.00 89.31 181 ILE A C 1
ATOM 1510 O O . ILE A 1 181 ? 4.461 6.082 -8.606 1.00 89.31 181 ILE A O 1
ATOM 1514 N N . ASP A 1 182 ? 5.154 4.257 -7.500 1.00 92.06 182 ASP A N 1
ATOM 1515 C CA . ASP A 1 182 ? 4.652 3.308 -8.488 1.00 92.06 182 ASP A CA 1
ATOM 1516 C C . ASP A 1 182 ? 3.124 3.386 -8.619 1.00 92.06 182 ASP A C 1
ATOM 1518 O O . ASP A 1 182 ? 2.387 3.353 -7.633 1.00 92.06 182 ASP A O 1
ATOM 1522 N N . THR A 1 183 ? 2.631 3.436 -9.856 1.00 91.69 183 THR A N 1
ATOM 1523 C CA . THR A 1 183 ? 1.197 3.605 -10.137 1.00 91.69 183 THR A CA 1
ATOM 1524 C C . THR A 1 183 ? 0.326 2.504 -9.525 1.00 91.69 183 THR A C 1
ATOM 1526 O O . THR A 1 183 ? -0.830 2.760 -9.182 1.00 91.69 183 THR A O 1
ATOM 1529 N N . GLY A 1 184 ? 0.863 1.293 -9.346 1.00 93.56 184 GLY A N 1
ATOM 1530 C CA . GLY A 1 184 ? 0.166 0.202 -8.683 1.00 93.56 184 GLY A CA 1
ATOM 1531 C C . GLY A 1 184 ? -0.010 0.453 -7.189 1.00 93.56 184 GLY A C 1
ATOM 1532 O O . GLY A 1 184 ? -1.144 0.380 -6.720 1.00 93.56 184 GLY A O 1
ATOM 1533 N N . ILE A 1 185 ? 1.054 0.838 -6.469 1.00 95.38 185 ILE A N 1
ATOM 1534 C CA . ILE A 1 185 ? 0.949 1.252 -5.054 1.00 95.38 185 ILE A CA 1
ATOM 1535 C C . ILE A 1 185 ? -0.028 2.418 -4.930 1.00 95.38 185 ILE A C 1
ATOM 1537 O O . ILE A 1 185 ? -0.956 2.362 -4.124 1.00 95.38 185 ILE A O 1
ATOM 1541 N N . LEU A 1 186 ? 0.130 3.441 -5.774 1.00 95.56 186 LEU A N 1
ATOM 1542 C CA . LEU A 1 186 ? -0.730 4.619 -5.769 1.00 95.56 186 LEU A CA 1
ATOM 1543 C C . LEU A 1 186 ? -2.210 4.246 -5.895 1.00 95.56 186 LEU A C 1
ATOM 1545 O O . LEU A 1 186 ? -3.040 4.748 -5.141 1.00 95.56 186 LEU A O 1
ATOM 1549 N N . LYS A 1 187 ? -2.547 3.338 -6.817 1.00 96.81 187 LYS A N 1
ATOM 1550 C CA . LYS A 1 187 ? -3.923 2.877 -7.003 1.00 96.81 187 LYS A CA 1
ATOM 1551 C C . LYS A 1 187 ? -4.477 2.186 -5.754 1.00 96.81 187 LYS A C 1
ATOM 1553 O O . LYS A 1 187 ? -5.627 2.427 -5.401 1.00 96.81 187 LYS A O 1
ATOM 1558 N N . LYS A 1 188 ? -3.688 1.343 -5.080 1.00 97.81 188 LYS A N 1
ATOM 1559 C CA . LYS A 1 188 ? -4.123 0.656 -3.849 1.00 97.81 188 LYS A CA 1
ATOM 1560 C C . LYS A 1 188 ? -4.339 1.635 -2.700 1.00 97.81 188 LYS A C 1
ATOM 1562 O O . LYS A 1 188 ? -5.380 1.584 -2.056 1.00 97.81 188 LYS A O 1
ATOM 1567 N N . ILE A 1 189 ? -3.411 2.574 -2.515 1.00 97.88 189 ILE A N 1
ATOM 1568 C CA . ILE A 1 189 ? -3.541 3.661 -1.536 1.00 97.88 189 ILE A CA 1
ATOM 1569 C C . ILE A 1 189 ? -4.777 4.512 -1.828 1.00 97.88 189 ILE A C 1
ATOM 1571 O O . ILE A 1 189 ? -5.534 4.834 -0.919 1.00 97.88 189 ILE A O 1
ATOM 1575 N N . TYR A 1 190 ? -5.022 4.845 -3.096 1.00 97.31 190 TYR A N 1
ATOM 1576 C CA . TYR A 1 190 ? -6.201 5.608 -3.491 1.00 97.31 190 TYR A CA 1
ATOM 1577 C C . TYR A 1 190 ? -7.505 4.856 -3.199 1.00 97.31 190 TYR A C 1
ATOM 1579 O O . TYR A 1 190 ? -8.449 5.463 -2.700 1.00 97.31 190 TYR A O 1
ATOM 1587 N N . ASN A 1 191 ? -7.559 3.549 -3.470 1.00 98.06 191 ASN A N 1
ATOM 1588 C CA . ASN A 1 191 ? -8.725 2.730 -3.144 1.00 98.06 191 ASN A CA 1
ATOM 1589 C C . ASN A 1 191 ? -8.967 2.688 -1.629 1.00 98.06 191 ASN A C 1
ATOM 1591 O O . ASN A 1 191 ? -10.076 2.968 -1.193 1.00 98.06 191 ASN A O 1
ATOM 1595 N N . LEU A 1 192 ? -7.929 2.424 -0.826 1.00 98.00 192 LEU A N 1
ATOM 1596 C CA . LEU A 1 192 ? -8.038 2.403 0.637 1.00 98.00 192 LEU A CA 1
ATOM 1597 C C . LEU A 1 192 ? -8.465 3.768 1.199 1.00 98.00 192 LEU A C 1
ATOM 1599 O O . LEU A 1 192 ? -9.357 3.845 2.036 1.00 98.00 192 LEU A O 1
ATOM 1603 N N . LYS A 1 193 ? -7.911 4.867 0.679 1.00 97.62 193 LYS A N 1
ATOM 1604 C CA . LYS A 1 193 ? -8.283 6.237 1.067 1.00 97.62 193 LYS A CA 1
ATOM 1605 C C . LYS A 1 193 ? -9.740 6.591 0.754 1.00 97.62 193 LYS A C 1
ATOM 1607 O O . LYS A 1 193 ? -10.295 7.500 1.372 1.00 97.62 193 LYS A O 1
ATOM 1612 N N . ASN A 1 194 ? -10.343 5.943 -0.235 1.00 97.50 194 ASN A N 1
ATOM 1613 C CA . ASN A 1 194 ? -11.718 6.206 -0.660 1.00 97.50 194 ASN A CA 1
ATOM 1614 C C . ASN A 1 194 ? -12.653 5.026 -0.369 1.00 97.50 194 ASN A C 1
ATOM 1616 O O . ASN A 1 194 ? -13.715 4.940 -0.980 1.00 97.50 194 ASN A O 1
ATOM 1620 N N . CYS A 1 195 ? -12.272 4.141 0.555 1.00 97.88 195 CYS A N 1
ATOM 1621 C CA . CYS A 1 195 ? -13.154 3.087 1.037 1.00 97.88 195 CYS A CA 1
ATOM 1622 C C . CYS A 1 195 ? -14.358 3.677 1.785 1.00 97.88 195 CYS A C 1
ATOM 1624 O O . CYS A 1 195 ? -14.323 4.804 2.294 1.00 97.88 195 CYS A O 1
ATOM 1626 N N . THR A 1 196 ? -15.426 2.895 1.876 1.00 97.62 196 THR A N 1
ATOM 1627 C CA . THR A 1 196 ? -16.674 3.292 2.535 1.00 97.62 196 THR A CA 1
ATOM 1628 C C . THR A 1 196 ? -16.491 3.524 4.035 1.00 97.62 196 THR A C 1
ATOM 1630 O O . THR A 1 196 ? -17.094 4.444 4.592 1.00 97.62 196 THR A O 1
ATOM 1633 N N . PHE A 1 197 ? -15.575 2.786 4.677 1.00 97.88 197 PHE A N 1
ATOM 1634 C CA .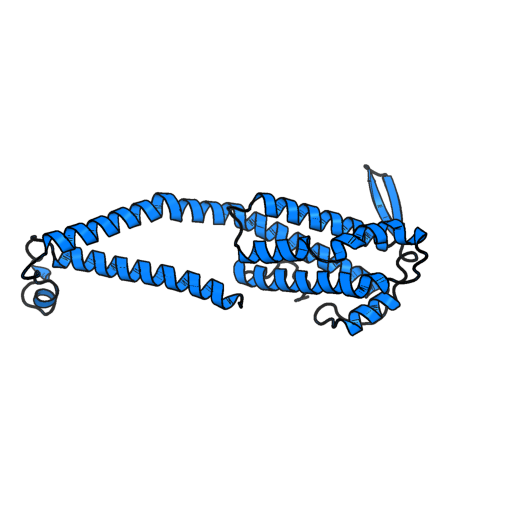 PHE A 1 197 ? -15.250 2.950 6.095 1.00 97.88 197 PHE A CA 1
ATOM 1635 C C . PHE A 1 197 ? -14.822 4.371 6.458 1.00 97.88 197 PHE A C 1
ATOM 1637 O O . PHE A 1 197 ? -15.162 4.851 7.535 1.00 97.88 197 PHE A O 1
ATOM 1644 N N . ARG A 1 198 ? -14.158 5.094 5.548 1.00 97.12 198 ARG A N 1
ATOM 1645 C CA . ARG A 1 198 ? -13.749 6.487 5.776 1.00 97.12 198 ARG A CA 1
ATOM 1646 C C . ARG A 1 198 ? -14.905 7.389 6.210 1.00 97.12 198 ARG A C 1
ATOM 1648 O O . ARG A 1 198 ? -14.703 8.292 7.017 1.00 97.12 198 ARG A O 1
ATOM 1655 N N . ILE A 1 199 ? -16.093 7.171 5.649 1.00 96.19 199 ILE A N 1
ATOM 1656 C CA . ILE A 1 199 ? -17.276 7.998 5.914 1.00 96.19 199 ILE A CA 1
ATOM 1657 C C . ILE A 1 199 ? -17.786 7.743 7.338 1.00 96.19 199 ILE A C 1
ATOM 1659 O O . ILE A 1 199 ? -18.152 8.685 8.034 1.00 96.19 199 ILE A O 1
ATOM 1663 N N . LEU A 1 200 ? -17.748 6.483 7.775 1.00 95.81 200 LEU A N 1
ATOM 1664 C CA . LEU A 1 200 ? -18.345 6.010 9.027 1.00 95.81 200 LEU A CA 1
ATOM 1665 C C . LEU A 1 200 ? -17.347 5.898 10.184 1.00 95.81 200 LEU A C 1
ATOM 1667 O O . LEU A 1 200 ? -17.744 5.718 11.333 1.00 95.81 200 LEU A O 1
ATOM 1671 N N . ALA A 1 201 ? -16.045 6.020 9.914 1.00 96.31 201 ALA A N 1
ATOM 1672 C CA . ALA A 1 201 ? -15.001 5.875 10.923 1.00 96.31 201 ALA A CA 1
ATOM 1673 C C . ALA A 1 201 ? -15.188 6.858 12.087 1.00 96.31 201 ALA A C 1
ATOM 1675 O O . ALA A 1 201 ? -14.931 6.513 13.238 1.00 96.31 201 ALA A O 1
ATOM 1676 N N . LYS A 1 202 ? -15.669 8.077 11.808 1.00 96.44 202 LYS A N 1
ATOM 1677 C CA . LYS A 1 202 ? -15.931 9.082 12.845 1.00 96.44 202 LYS A CA 1
ATOM 1678 C C . LYS A 1 202 ? -17.043 8.652 13.802 1.00 96.44 202 LYS A C 1
ATOM 1680 O O . LYS A 1 202 ? -16.962 8.987 14.984 1.00 96.44 202 LYS A O 1
ATOM 1685 N N . ASP A 1 203 ? -18.026 7.889 13.339 1.00 96.06 203 ASP A N 1
ATOM 1686 C CA . ASP A 1 203 ? -19.141 7.438 14.177 1.00 96.06 203 ASP A CA 1
ATOM 1687 C C . ASP A 1 203 ? -18.659 6.475 15.265 1.00 96.06 203 ASP A C 1
ATOM 1689 O O . ASP A 1 203 ? -19.137 6.540 16.397 1.00 96.06 203 ASP A O 1
ATOM 1693 N N . LEU A 1 204 ? -17.618 5.679 14.982 1.00 95.62 204 LEU A N 1
ATOM 1694 C CA . LEU A 1 204 ? -16.978 4.821 15.983 1.00 95.62 204 LEU A CA 1
ATOM 1695 C C . LEU A 1 204 ? -16.381 5.608 17.147 1.00 95.62 204 LEU A C 1
ATOM 1697 O O . LEU A 1 204 ? -16.326 5.073 18.246 1.00 95.62 204 LEU A O 1
ATOM 1701 N N . SER A 1 205 ? -15.964 6.864 16.953 1.00 95.00 205 SER A N 1
ATOM 1702 C CA . SER A 1 205 ? -15.483 7.720 18.052 1.00 95.00 205 SER A CA 1
ATOM 1703 C C . SER A 1 205 ? -16.594 8.198 18.988 1.00 95.00 205 SER A C 1
ATOM 1705 O O . SER A 1 205 ? -16.305 8.729 20.055 1.00 95.00 205 SER A O 1
ATOM 1707 N N . GLN A 1 206 ? -17.856 8.033 18.583 1.00 94.62 206 GLN A N 1
ATOM 1708 C CA . GLN A 1 206 ? -19.042 8.489 19.309 1.00 94.62 206 GLN A CA 1
ATOM 1709 C C . GLN A 1 206 ? -20.047 7.351 19.512 1.00 94.62 206 GLN A C 1
ATOM 1711 O O . GLN A 1 206 ? -21.241 7.614 19.644 1.00 94.62 206 GLN A O 1
ATOM 1716 N N . VAL A 1 207 ? -19.580 6.097 19.532 1.00 93.94 207 VAL A N 1
ATOM 1717 C CA . VAL A 1 207 ? -20.439 4.900 19.568 1.00 93.94 207 VAL A CA 1
ATOM 1718 C C . VAL A 1 207 ? -21.438 4.912 20.732 1.00 93.94 207 VAL A C 1
ATOM 1720 O O . VAL A 1 207 ? -22.581 4.500 20.565 1.00 93.94 207 VAL A O 1
ATOM 1723 N N . GLU A 1 208 ? -21.055 5.501 21.868 1.00 91.81 208 GLU A N 1
ATOM 1724 C CA . GLU A 1 208 ? -21.905 5.684 23.051 1.00 91.81 208 GLU A CA 1
ATOM 1725 C C . GLU A 1 208 ? -23.194 6.466 22.754 1.00 91.81 208 GLU A C 1
ATOM 1727 O O . GLU A 1 208 ? -24.245 6.177 23.322 1.00 91.81 208 GLU A O 1
ATOM 1732 N N . LYS A 1 209 ? -23.146 7.438 21.831 1.00 93.06 209 LYS A N 1
ATOM 1733 C CA . LYS A 1 209 ? -24.321 8.237 21.446 1.00 93.06 209 LYS A CA 1
ATOM 1734 C C . LYS A 1 209 ? -25.335 7.435 20.643 1.00 93.06 209 LYS A C 1
ATOM 1736 O O . LYS A 1 209 ? -26.515 7.768 20.658 1.00 93.06 209 LYS A O 1
ATOM 1741 N N . PHE A 1 210 ? -24.865 6.419 19.925 1.00 90.25 210 PHE A N 1
ATOM 1742 C CA . PHE A 1 210 ? -25.696 5.573 19.076 1.00 90.25 210 PHE A CA 1
ATOM 1743 C C . PHE A 1 210 ? -26.240 4.353 19.819 1.00 90.25 210 PHE A C 1
ATOM 1745 O O . PHE A 1 210 ? -27.081 3.659 19.265 1.00 90.25 210 PHE A O 1
ATOM 1752 N N . GLN A 1 211 ? -25.784 4.109 21.056 1.00 87.62 211 GLN A N 1
ATOM 1753 C CA . GLN A 1 211 ? -26.181 2.959 21.877 1.00 87.62 211 GLN A CA 1
ATOM 1754 C C . GLN A 1 211 ? -25.999 1.609 21.161 1.00 87.62 211 GLN A C 1
ATOM 1756 O O . GLN A 1 211 ? -26.711 0.653 21.451 1.00 87.62 211 GLN A O 1
ATOM 1761 N N . ASN A 1 212 ? -25.044 1.530 20.229 1.00 88.81 212 ASN A N 1
ATOM 1762 C CA . ASN A 1 212 ? -24.719 0.276 19.561 1.00 88.81 212 ASN A CA 1
ATOM 1763 C C . ASN A 1 212 ? -23.973 -0.629 20.545 1.00 88.81 212 ASN A C 1
ATOM 1765 O O . ASN A 1 212 ? -22.912 -0.262 21.053 1.00 88.81 212 ASN A O 1
ATOM 1769 N N . ASP A 1 213 ? -24.540 -1.803 20.792 1.00 94.19 213 ASP A N 1
ATOM 1770 C CA . ASP A 1 213 ? -24.023 -2.837 21.690 1.00 94.19 213 ASP A CA 1
ATOM 1771 C C . ASP A 1 213 ? -23.022 -3.778 21.007 1.00 94.19 213 ASP A C 1
ATOM 1773 O O . ASP A 1 213 ? -22.395 -4.598 21.669 1.00 94.19 213 ASP A O 1
ATOM 1777 N N . ASN A 1 214 ? -22.834 -3.643 19.693 1.00 96.81 214 ASN A N 1
ATOM 1778 C CA . ASN A 1 214 ? -21.867 -4.406 18.916 1.00 96.81 214 ASN A CA 1
ATOM 1779 C C . ASN A 1 214 ? -21.313 -3.608 17.717 1.00 96.81 214 ASN A C 1
ATOM 1781 O O . ASN A 1 214 ? -21.698 -2.463 17.457 1.00 96.81 214 ASN A O 1
ATOM 1785 N N . LEU A 1 215 ? -20.379 -4.212 16.975 1.00 97.62 215 LEU A N 1
ATOM 1786 C CA . LEU A 1 215 ? -19.744 -3.617 15.795 1.00 97.62 215 LEU A CA 1
ATOM 1787 C C . LEU A 1 215 ? -20.415 -3.998 14.463 1.00 97.62 215 LEU A C 1
ATOM 1789 O O . LEU A 1 215 ? -19.888 -3.646 13.405 1.00 97.62 215 LEU A O 1
ATOM 1793 N N . ASN A 1 216 ? -21.560 -4.689 14.470 1.00 96.94 216 ASN A N 1
ATOM 1794 C CA . ASN A 1 216 ? -22.172 -5.254 13.262 1.00 96.94 216 ASN A CA 1
ATOM 1795 C C . ASN A 1 216 ? -22.455 -4.196 12.183 1.00 96.94 216 ASN A C 1
ATOM 1797 O O . ASN A 1 216 ? -22.160 -4.414 11.009 1.00 96.94 216 ASN A O 1
ATOM 1801 N N . THR A 1 217 ? -22.917 -3.007 12.583 1.00 96.56 217 THR A N 1
ATOM 1802 C CA . THR A 1 217 ? -23.173 -1.864 11.685 1.00 96.56 217 THR A CA 1
ATOM 1803 C C . THR A 1 217 ? -21.939 -1.434 10.879 1.00 96.56 217 THR A C 1
ATOM 1805 O O . THR A 1 217 ? -22.076 -0.873 9.796 1.00 96.56 217 THR A O 1
ATOM 1808 N N . TRP A 1 218 ? -20.727 -1.709 11.372 1.00 97.81 218 TRP A N 1
ATOM 1809 C CA . TRP A 1 218 ? -19.468 -1.381 10.693 1.00 97.81 218 TRP A CA 1
ATOM 1810 C C . TRP A 1 218 ? -18.778 -2.587 10.048 1.00 97.81 218 TRP A C 1
ATOM 1812 O O . TRP A 1 218 ? -17.734 -2.403 9.422 1.00 97.81 218 TRP A O 1
ATOM 1822 N N . SER A 1 219 ? -19.327 -3.798 10.188 1.00 97.94 219 SER A N 1
ATOM 1823 C CA . SER A 1 219 ? -18.666 -5.052 9.799 1.00 97.94 219 SER A CA 1
ATOM 1824 C C . SER A 1 219 ? -18.242 -5.071 8.327 1.00 97.94 219 SER A C 1
ATOM 1826 O O . SER A 1 219 ? -17.064 -5.269 8.037 1.00 97.94 219 SER A O 1
ATOM 1828 N N . GLU A 1 220 ? -19.157 -4.767 7.403 1.00 98.19 220 GLU A N 1
ATOM 1829 C CA . GLU A 1 220 ? -18.875 -4.744 5.960 1.00 98.19 220 GLU A CA 1
ATOM 1830 C C . GLU A 1 220 ? -17.783 -3.724 5.600 1.00 98.19 220 GLU A C 1
ATOM 1832 O O . GLU A 1 220 ? -16.888 -3.996 4.800 1.00 98.19 220 GLU A O 1
ATOM 1837 N N . HIS A 1 221 ? -17.813 -2.554 6.237 1.00 98.12 221 HIS A N 1
ATOM 1838 C CA . HIS A 1 221 ? -16.867 -1.467 5.990 1.00 98.12 221 HIS A CA 1
ATOM 1839 C C . HIS A 1 221 ? -15.469 -1.786 6.537 1.00 98.12 221 HIS A C 1
ATOM 1841 O O . HIS A 1 221 ? -14.455 -1.533 5.887 1.00 98.12 221 HIS A O 1
ATOM 1847 N N . LEU A 1 222 ? -15.400 -2.380 7.726 1.00 98.38 222 LEU A N 1
ATOM 1848 C CA . LEU A 1 222 ? -14.156 -2.867 8.318 1.00 98.38 222 LEU A CA 1
ATOM 1849 C C . LEU A 1 222 ? -13.583 -4.050 7.517 1.00 98.38 222 LEU A C 1
ATOM 1851 O O . LEU A 1 222 ? -12.367 -4.136 7.329 1.00 98.38 222 LEU A O 1
ATOM 1855 N N . TYR A 1 223 ? -14.441 -4.914 6.967 1.00 98.50 223 TYR A N 1
ATOM 1856 C CA . TYR A 1 223 ? -14.020 -5.976 6.055 1.00 98.50 223 TYR A CA 1
ATOM 1857 C C . TYR A 1 223 ? -13.474 -5.417 4.731 1.00 98.50 223 TYR A C 1
ATOM 1859 O O . TYR A 1 223 ? -12.466 -5.902 4.211 1.00 98.50 223 TYR A O 1
ATOM 1867 N N . GLU A 1 224 ? -14.061 -4.340 4.201 1.00 98.44 224 GLU A N 1
ATOM 1868 C CA . GLU A 1 224 ? -13.498 -3.622 3.053 1.00 98.44 224 GLU A CA 1
ATOM 1869 C C . GLU A 1 224 ? -12.067 -3.139 3.357 1.00 98.44 224 GLU A C 1
ATOM 1871 O O . GLU A 1 224 ? -11.154 -3.364 2.560 1.00 98.44 224 GLU A O 1
ATOM 1876 N N . VAL A 1 225 ? -11.826 -2.561 4.540 1.00 98.38 225 VAL A N 1
ATOM 1877 C CA . VAL A 1 225 ? -10.473 -2.164 4.974 1.00 98.38 225 VAL A CA 1
ATOM 1878 C C . VAL A 1 225 ? -9.527 -3.365 5.019 1.00 98.38 225 VAL A C 1
ATOM 1880 O O . VAL A 1 225 ? -8.403 -3.266 4.517 1.00 98.38 225 VAL A O 1
ATOM 1883 N N . TYR A 1 226 ? -9.965 -4.507 5.558 1.00 98.12 226 TYR A N 1
ATOM 1884 C CA . TYR A 1 226 ? -9.178 -5.744 5.572 1.00 98.12 226 TYR A CA 1
ATOM 1885 C C . TYR A 1 226 ? -8.773 -6.177 4.154 1.00 98.12 226 TYR A C 1
ATOM 1887 O O . TYR A 1 226 ? -7.588 -6.388 3.878 1.00 98.12 226 TYR A O 1
ATOM 1895 N N . THR A 1 227 ? -9.736 -6.255 3.232 1.00 98.06 227 THR A N 1
ATOM 1896 C CA . THR A 1 227 ? -9.491 -6.719 1.856 1.00 98.06 227 THR A CA 1
ATOM 1897 C C . THR A 1 227 ? -8.579 -5.772 1.073 1.00 98.06 227 THR A C 1
ATOM 1899 O O . THR A 1 227 ? -7.625 -6.223 0.433 1.00 98.06 227 THR A O 1
ATOM 1902 N N . LEU A 1 228 ? -8.807 -4.458 1.167 1.00 98.31 228 LEU A N 1
ATOM 1903 C CA . LEU A 1 228 ? -7.977 -3.444 0.512 1.00 98.31 228 LEU A CA 1
ATOM 1904 C C . LEU A 1 228 ? -6.556 -3.406 1.087 1.00 98.31 228 LEU A C 1
ATOM 1906 O O . LEU A 1 228 ? -5.591 -3.235 0.338 1.00 98.31 228 LEU A O 1
ATOM 1910 N N . THR A 1 229 ? -6.407 -3.615 2.396 1.00 97.81 229 THR A N 1
ATOM 1911 C CA . THR A 1 229 ? -5.092 -3.718 3.042 1.00 97.81 229 THR A CA 1
ATOM 1912 C C . THR A 1 229 ? -4.341 -4.962 2.579 1.00 97.81 229 THR A C 1
ATOM 1914 O O . THR A 1 229 ? -3.152 -4.872 2.269 1.00 97.81 229 THR A O 1
ATOM 1917 N N . LYS A 1 230 ? -5.018 -6.112 2.477 1.00 96.56 230 LYS A N 1
ATOM 1918 C CA . LYS A 1 230 ? -4.426 -7.356 1.963 1.00 96.56 230 LYS A CA 1
ATOM 1919 C C . LYS A 1 230 ? -3.930 -7.183 0.525 1.00 96.56 230 LYS A C 1
ATOM 1921 O O . LYS A 1 230 ? -2.799 -7.539 0.213 1.00 96.56 230 LYS A O 1
ATOM 1926 N N . ASP A 1 231 ? -4.727 -6.539 -0.325 1.00 96.56 231 ASP A N 1
ATOM 1927 C CA . ASP A 1 231 ? -4.365 -6.226 -1.713 1.00 96.56 231 ASP A CA 1
ATOM 1928 C C . ASP A 1 231 ? -3.167 -5.251 -1.802 1.00 96.56 231 ASP A C 1
ATOM 1930 O O . ASP A 1 231 ? -2.268 -5.429 -2.631 1.00 96.56 231 ASP A O 1
ATOM 1934 N N . LEU A 1 232 ? -3.090 -4.251 -0.910 1.00 97.00 232 LEU A N 1
ATOM 1935 C CA . LEU A 1 232 ? -1.906 -3.393 -0.771 1.00 97.00 232 LEU A CA 1
ATOM 1936 C C . LEU A 1 232 ? -0.673 -4.199 -0.339 1.00 97.00 232 LEU A C 1
ATOM 1938 O O . LEU A 1 232 ? 0.396 -4.022 -0.926 1.00 97.00 232 LEU A O 1
ATOM 1942 N N . ARG A 1 233 ? -0.811 -5.086 0.653 1.00 95.75 233 ARG A N 1
ATOM 1943 C CA . ARG A 1 233 ? 0.262 -5.960 1.146 1.00 95.75 233 ARG A CA 1
ATOM 1944 C C . ARG A 1 233 ? 0.803 -6.852 0.039 1.00 95.75 233 ARG A C 1
ATOM 1946 O O . ARG A 1 233 ? 2.005 -6.831 -0.209 1.00 95.75 233 ARG A O 1
ATOM 1953 N N . ASP A 1 234 ? -0.066 -7.568 -0.667 1.00 94.44 234 ASP A N 1
ATOM 1954 C CA . ASP A 1 234 ? 0.336 -8.509 -1.716 1.00 94.44 234 ASP A CA 1
ATOM 1955 C C . ASP A 1 234 ? 1.081 -7.798 -2.853 1.00 94.44 234 ASP A C 1
ATOM 1957 O O . ASP A 1 234 ? 2.115 -8.273 -3.338 1.00 94.44 234 ASP A O 1
ATOM 1961 N N . TYR A 1 235 ? 0.604 -6.614 -3.250 1.00 95.12 235 TYR A N 1
ATOM 1962 C CA . TYR A 1 235 ? 1.291 -5.801 -4.249 1.00 95.12 235 TYR A CA 1
ATOM 1963 C C . TYR A 1 235 ? 2.627 -5.249 -3.735 1.00 95.12 235 TYR A C 1
ATOM 1965 O O . TYR A 1 235 ? 3.623 -5.286 -4.459 1.00 95.12 235 TYR A O 1
ATOM 1973 N N . SER A 1 236 ? 2.662 -4.749 -2.497 1.00 93.81 236 SER A N 1
ATOM 1974 C CA . SER A 1 236 ? 3.858 -4.190 -1.859 1.00 93.81 236 SER A CA 1
ATOM 1975 C C . SER A 1 236 ? 4.980 -5.230 -1.774 1.00 93.81 236 SER A C 1
ATOM 1977 O O . SER A 1 236 ? 6.089 -4.973 -2.248 1.00 93.81 236 SER A O 1
ATOM 1979 N N . SER A 1 237 ? 4.682 -6.439 -1.286 1.00 92.69 237 SER A N 1
ATOM 1980 C CA . SER A 1 237 ? 5.653 -7.538 -1.191 1.00 92.69 237 SER A CA 1
ATOM 1981 C C . SER A 1 237 ? 6.220 -7.918 -2.562 1.00 92.69 237 SER A C 1
ATOM 1983 O O . SER A 1 237 ? 7.432 -8.090 -2.720 1.00 92.69 237 SER A O 1
ATOM 1985 N N . LEU A 1 238 ? 5.369 -7.965 -3.593 1.00 92.19 238 LEU A N 1
ATOM 1986 C CA . LEU A 1 238 ? 5.792 -8.236 -4.968 1.00 92.19 238 LEU A CA 1
ATOM 1987 C C . LEU A 1 238 ? 6.670 -7.110 -5.543 1.00 92.19 238 LEU A C 1
ATOM 1989 O O . LEU A 1 238 ? 7.684 -7.381 -6.192 1.00 92.19 238 LEU A O 1
ATOM 1993 N N . TYR A 1 239 ? 6.282 -5.853 -5.325 1.00 90.62 239 TYR A N 1
ATOM 1994 C CA . TYR A 1 239 ? 6.971 -4.680 -5.859 1.00 90.62 239 TYR A CA 1
ATOM 1995 C C . TYR A 1 239 ? 8.348 -4.488 -5.215 1.00 90.62 239 TYR A C 1
ATOM 1997 O O . TYR A 1 239 ? 9.351 -4.352 -5.921 1.00 90.62 239 TYR A O 1
ATOM 2005 N N . PHE A 1 240 ? 8.414 -4.536 -3.883 1.00 90.75 240 PHE A N 1
ATOM 2006 C CA . PHE A 1 240 ? 9.661 -4.373 -3.136 1.00 90.75 240 PHE A CA 1
ATOM 2007 C C . PHE A 1 240 ? 10.503 -5.651 -3.077 1.00 90.75 240 PHE A C 1
ATOM 2009 O O . PHE A 1 240 ? 11.635 -5.589 -2.599 1.00 90.75 240 PHE A O 1
ATOM 2016 N N . LYS A 1 241 ? 9.985 -6.794 -3.557 1.00 88.75 241 LYS A N 1
ATOM 2017 C CA . LYS A 1 241 ? 10.654 -8.111 -3.553 1.00 88.75 241 LYS A CA 1
ATOM 2018 C C . LYS A 1 241 ? 11.213 -8.493 -2.183 1.00 88.75 241 LYS A C 1
ATOM 2020 O O . LYS A 1 241 ? 12.304 -9.050 -2.075 1.00 88.75 241 LYS A O 1
ATOM 2025 N N . THR A 1 242 ? 10.504 -8.110 -1.136 1.00 82.88 242 THR A N 1
ATOM 2026 C CA . THR A 1 242 ? 10.905 -8.353 0.245 1.00 82.88 242 THR A CA 1
ATOM 2027 C C . THR A 1 242 ? 9.659 -8.664 1.039 1.00 82.88 242 THR A C 1
ATOM 2029 O O . THR A 1 242 ? 8.639 -7.998 0.857 1.00 82.88 242 THR A O 1
ATOM 2032 N N . ASP A 1 243 ? 9.759 -9.651 1.921 1.00 82.19 243 ASP A N 1
ATOM 2033 C CA . ASP A 1 243 ? 8.721 -9.882 2.911 1.00 82.19 243 ASP A CA 1
ATOM 2034 C C . ASP A 1 243 ? 8.666 -8.693 3.869 1.00 82.19 243 ASP A C 1
ATOM 2036 O O . ASP A 1 243 ? 9.685 -8.049 4.168 1.00 82.19 243 ASP A O 1
ATOM 2040 N N . LEU A 1 244 ? 7.461 -8.382 4.341 1.00 83.12 244 LEU A N 1
ATOM 2041 C CA . LEU A 1 244 ? 7.300 -7.365 5.367 1.00 83.12 244 LEU A CA 1
ATOM 2042 C C . LEU A 1 244 ? 7.943 -7.889 6.650 1.00 83.12 244 LEU A C 1
ATOM 2044 O O . LEU A 1 244 ? 7.679 -9.015 7.075 1.00 83.12 244 LEU A O 1
ATOM 2048 N N . LYS A 1 245 ? 8.761 -7.061 7.310 1.00 77.44 245 LYS A N 1
ATOM 2049 C CA . LYS A 1 245 ? 9.488 -7.460 8.531 1.00 77.44 245 LYS A CA 1
ATOM 2050 C C . LYS A 1 245 ? 8.560 -8.019 9.621 1.00 77.44 245 LYS A C 1
ATOM 2052 O O . LYS A 1 245 ? 8.972 -8.844 10.427 1.00 77.44 245 LYS A O 1
ATOM 2057 N N . ASN A 1 246 ? 7.315 -7.550 9.645 1.00 79.69 246 ASN A N 1
ATOM 2058 C CA . ASN A 1 246 ? 6.273 -7.967 10.573 1.00 79.69 246 ASN A CA 1
ATOM 2059 C C . ASN A 1 246 ? 4.986 -8.315 9.824 1.00 79.69 246 ASN A C 1
ATOM 2061 O O . ASN A 1 246 ? 3.934 -7.792 10.171 1.00 79.69 246 ASN A O 1
ATOM 2065 N N . ASP A 1 247 ? 5.081 -9.146 8.786 1.00 87.81 247 ASP A N 1
ATOM 2066 C CA . ASP A 1 247 ? 3.930 -9.497 7.955 1.00 87.81 247 ASP A CA 1
ATOM 2067 C C . ASP A 1 247 ? 2.813 -10.185 8.764 1.00 87.81 247 ASP A C 1
ATOM 2069 O O . ASP A 1 247 ? 2.998 -11.328 9.199 1.00 87.81 247 ASP A O 1
ATOM 2073 N N . PRO A 1 248 ? 1.653 -9.532 8.953 1.00 84.81 248 PRO A N 1
ATOM 2074 C CA . PRO A 1 248 ? 0.564 -10.106 9.735 1.00 84.81 248 PRO A CA 1
ATOM 2075 C C . PRO A 1 248 ? -0.075 -11.338 9.089 1.00 84.81 248 PRO A C 1
ATOM 2077 O O . PRO A 1 248 ? -0.702 -12.131 9.777 1.00 84.81 248 PRO A O 1
ATOM 2080 N N . TRP A 1 249 ? 0.093 -11.527 7.776 1.00 87.69 249 TRP A N 1
ATOM 2081 C CA . TRP A 1 249 ? -0.458 -12.687 7.071 1.00 87.69 249 TRP A CA 1
ATOM 2082 C C . TRP A 1 249 ? 0.462 -13.915 7.106 1.00 87.69 249 TRP A C 1
ATOM 2084 O O . TRP A 1 249 ? 0.021 -14.999 6.729 1.00 87.69 249 TRP A O 1
ATOM 2094 N N . ASN A 1 250 ? 1.713 -13.777 7.566 1.00 84.19 250 ASN A N 1
ATOM 2095 C CA . ASN A 1 250 ? 2.683 -14.881 7.620 1.00 84.19 250 ASN A CA 1
ATOM 2096 C C . ASN A 1 250 ? 3.077 -15.313 9.046 1.00 84.19 250 ASN A C 1
ATOM 2098 O O . ASN A 1 250 ? 3.703 -16.363 9.178 1.00 84.19 250 ASN A O 1
ATOM 2102 N N . LYS A 1 251 ? 2.746 -14.538 10.088 1.00 69.69 251 LYS A N 1
ATOM 2103 C CA . LYS A 1 251 ? 2.891 -14.955 11.498 1.00 69.69 251 LYS A CA 1
ATOM 2104 C C . LYS A 1 251 ? 1.769 -15.911 11.849 1.00 69.69 251 LYS A C 1
ATOM 2106 O O . LYS A 1 251 ? 2.025 -17.094 12.134 1.00 69.69 251 LYS A O 1
#

Secondary structure (DSSP, 8-state):
--HHHHHHHHHHHHHHHHHHHHHHHHHHHHT--SPPPGGGTTSHHHHHHPPPSS-HHHHHHHHHHHHHHHHHHIIIIIHHHHHHHHHHHHHHHHHHHHHHHHHHHHHHHHHTTS-----GGG--HHHHHHHHHT--TTT-EEEEEEETTEEEEEEHHHHHHHHHHHHHHHHHHHHTTTTTS-HHHHHHHHHHHTSTHHHHHHHHTTHHHHT-SSSGGGHHHHHHHHHHHHHHHHHHHHHHTS--TT-TTT-

Solvent-accessible surface area (backbone atoms only — not comparable to full-atom values): 14051 Å² total; per-residue (Å²): 136,59,76,66,60,58,58,50,53,60,54,52,56,54,51,52,53,51,53,53,48,54,51,28,56,52,45,39,63,22,31,44,93,67,78,78,61,80,91,43,66,92,48,78,56,38,72,68,47,50,60,59,96,66,61,27,70,58,54,31,50,52,31,51,51,48,50,52,52,49,51,49,42,40,65,71,47,48,49,52,51,51,52,49,44,64,68,45,45,60,56,55,49,52,44,50,50,50,41,44,49,48,52,47,50,49,53,50,55,46,48,77,57,24,82,67,83,74,63,85,73,77,66,47,71,67,58,46,32,55,33,20,56,53,23,43,36,70,82,44,69,44,83,41,77,82,50,95,95,38,71,49,78,44,30,39,31,39,54,45,28,55,48,48,53,50,40,52,50,46,50,52,59,53,61,74,40,59,99,72,52,57,67,68,61,50,50,38,50,52,50,56,72,66,37,72,36,68,76,52,37,65,52,33,58,47,38,78,82,69,66,55,70,36,36,47,95,46,23,70,34,54,47,49,51,52,53,44,40,49,55,39,47,58,49,46,33,64,73,70,71,42,80,60,97,75,41,79,76,76,113

Organism: NCBI:txid1717717

pLDDT: mean 90.41, std 10.03, range [45.78, 98.5]

Nearest PDB structures (foldseek):
  6z0c-assembly4_D  TM=1.689E-01  e=4.216E+00  Escherichia coli